Protein AF-A0A496U466-F1 (afdb_monomer)

Nearest PDB structures (foldseek):
  6ene-assembly1_C  TM=3.177E-01  e=2.507E-03  Enterobacter cloacae
  5oyk-assembly1_A  TM=4.541E-01  e=5.145E-02  Vibrio cholerae
  1pho-assembly1_A  TM=3.057E-01  e=5.145E-02  Escherichia coli
  3fid-assembly2_B  TM=3.898E-01  e=1.279E+00  Salmonella enterica subsp. enterica serovar Typhimurium
  5fp2-assembly2_B  TM=3.212E-01  e=2.168E+00  Pseudomonas aeruginosa PAO1

Radius of gyration: 22.08 Å; Cα contacts (8 Å, |Δi|>4): 614; chains: 1; bounding box: 52×44×67 Å

Solvent-accessible surface area (backbone atoms only — not comparable to full-atom values): 14926 Å² total; per-residue (Å²): 132,90,81,89,84,83,80,89,82,92,60,104,58,70,65,67,79,91,72,95,51,76,65,64,54,60,72,69,71,39,70,83,69,46,50,74,78,40,56,68,33,82,45,77,48,74,54,78,45,76,50,70,56,75,43,68,45,80,42,77,39,85,85,79,77,41,80,44,76,45,77,76,42,76,50,76,50,77,49,74,56,81,62,28,36,42,37,27,41,43,56,80,93,37,37,33,37,38,40,34,37,38,75,73,45,78,51,64,44,76,47,73,51,74,43,59,47,100,83,70,47,79,74,42,81,47,77,48,76,44,49,28,39,31,34,35,39,38,41,36,38,32,42,45,58,92,48,38,34,42,36,44,31,42,30,42,38,43,30,40,44,77,90,48,55,32,35,31,65,29,58,35,42,34,41,34,42,53,56,94,48,42,37,39,38,42,39,41,33,77,32,33,66,29,47,77,40,92,75,44,46,47,40,32,34,42,38,36,38,44,33,38,43,52,80,44,101,80,31,48,32,38,37,42,36,41,36,40,35,43,26,53,91,39,37,94,61,36,48,56,31,48,33,42,34,44,36,42,30,31,65,47,95,88,52,50,34,52,68,53,68,56,72,52,68,51,76,54,72,122

Mean predicted aligned error: 11.14 Å

Secondary structure (DSSP, 8-state):
-----------SSSB-----SHHHHHHH--HHHHTTS-SEEEEEE--EEEEEEEEEEEEEETTTTEEEEEEEEEEEEEEEPPPEEEEEEEETTTEEEEEEEEEEEE--EEEEEEEE-TT--EEEEEEEEE-EEEEEEEEEEEEEETTEEEEEEEEEEEEEETTEEEEEEEEEEEEEEE-SSEEEEEEEE--EEPBT-TT-EEPEEEEEEEEEEEEETTEEEEEEEEEEEE-TTT-TTB--EEEEEEEEEEE-TTSPEEEEEEEEEE--B-

Foldseek 3Di:
DDDDDDDDDDDPAFEDDDDLDPVVVVVVPDLVVQQVPDQKGKDKFWDKHKDKDWDWDFDQDPVVRDTDTDTPDIDIDIDIDDMKIKMKHDDPDWKIKMWIKDWPDWPWDKDWDFDADPVRHTPDTDIDTKGKTKMWTKIWMWTDDPQKIKIKIKIWIWMDIDPFIKIDIWIKIKMWGHDPFKIKIKIWTCKDQIPRDRLAIFWIKIKMKIKGACPDPFWGIKIKMWMWTCCCVRHVFWHIKIKIKIKTWGADPVRNIDIDMDMDMDTDGD

Sequence (270 aa):
MINSLIFLIVGYTSMFAFSGSGDIRRSLFNPLQLERQGKLTLYFSGGFTRASENRYQYVYDSYDNTVGKITVYSHTKFYTDLPDFLTTYRTGKRVFGYLGSIKFADLNYIFRRKSRDPNYVVREDSVLEQTGTIRFYKVGAGSQINLFTLLLGIVYAHGSQDSLTFNGFMPEVGAGFFTPNIDIILHIYPGANLQGDVDKKLPLVVHGDLTLKAPSKQLDRVTISLTYENWEKSYSYYHNTIGGMISLYHTFQDVTTLGVGGSITTSYVD

Structure (mmCIF, N/CA/C/O backbone):
data_AF-A0A496U466-F1
#
_entry.id   AF-A0A496U466-F1
#
loop_
_atom_site.group_PDB
_atom_site.id
_atom_site.type_symbol
_atom_site.label_atom_id
_atom_site.label_alt_id
_atom_site.label_comp_id
_atom_site.label_asym_id
_atom_site.label_entity_id
_atom_site.label_seq_id
_atom_site.pdbx_PDB_ins_code
_atom_site.Cartn_x
_atom_site.Cartn_y
_atom_site.Cartn_z
_atom_site.occupancy
_atom_site.B_iso_or_equiv
_atom_site.auth_seq_id
_atom_site.auth_comp_id
_atom_site.auth_asym_id
_atom_site.auth_atom_id
_atom_site.pdbx_PDB_model_num
ATOM 1 N N . MET A 1 1 ? -15.644 7.582 -29.059 1.00 21.08 1 MET A N 1
ATOM 2 C CA . MET A 1 1 ? -17.034 7.718 -28.585 1.00 21.08 1 MET A CA 1
ATOM 3 C C . MET A 1 1 ? -17.491 6.324 -28.166 1.00 21.08 1 MET A C 1
ATOM 5 O O . MET A 1 1 ? -17.517 5.488 -29.054 1.00 21.08 1 MET A O 1
ATOM 9 N N . ILE A 1 2 ? -17.755 6.118 -26.855 1.00 25.86 2 ILE A N 1
ATOM 10 C CA . ILE A 1 2 ? -18.469 4.980 -26.202 1.00 25.86 2 ILE A CA 1
ATOM 11 C C . ILE A 1 2 ? -17.784 3.592 -26.380 1.00 25.86 2 ILE A C 1
ATOM 13 O O . ILE A 1 2 ? -17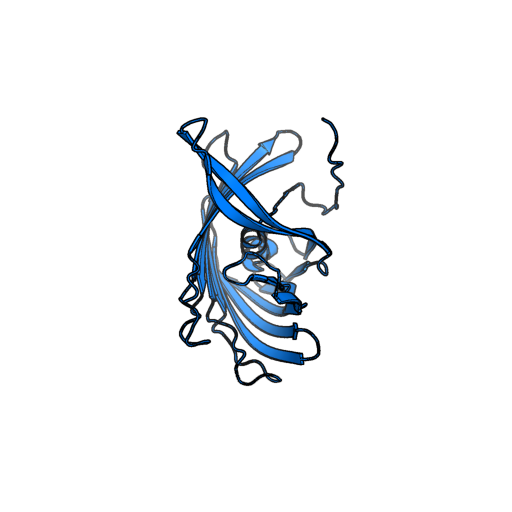.499 3.192 -27.494 1.00 25.86 2 ILE A O 1
ATOM 17 N N . ASN A 1 3 ? -17.437 2.760 -25.388 1.00 21.80 3 ASN A N 1
ATOM 18 C CA . ASN A 1 3 ? -17.802 2.587 -23.978 1.00 21.80 3 ASN A CA 1
ATOM 19 C C . ASN A 1 3 ? -16.658 1.845 -23.259 1.00 21.80 3 ASN A C 1
ATOM 21 O O . ASN A 1 3 ? -16.294 0.753 -23.693 1.00 21.80 3 ASN A O 1
ATOM 25 N N . SER A 1 4 ? -16.151 2.355 -22.135 1.00 22.41 4 SER A N 1
ATOM 26 C CA . SER A 1 4 ? -15.369 1.515 -21.218 1.00 22.41 4 SER A CA 1
ATOM 27 C C . SER A 1 4 ? -16.315 0.943 -20.173 1.00 22.41 4 SER A C 1
ATOM 29 O O . SER A 1 4 ? -16.793 1.646 -19.286 1.00 22.41 4 SER A O 1
ATOM 31 N N . LEU A 1 5 ? -16.620 -0.336 -20.366 1.00 21.19 5 LEU A N 1
ATOM 32 C CA . LEU A 1 5 ? -17.457 -1.191 -19.539 1.00 21.19 5 LEU A CA 1
ATOM 33 C C . LEU A 1 5 ? -16.780 -1.396 -18.172 1.00 21.19 5 LEU A C 1
ATOM 35 O O . LEU A 1 5 ? -15.641 -1.853 -18.092 1.00 21.19 5 LEU A O 1
ATOM 39 N N . ILE A 1 6 ? -17.483 -1.021 -17.109 1.00 25.95 6 ILE A N 1
ATOM 40 C CA . ILE A 1 6 ? -17.081 -1.166 -15.709 1.00 25.95 6 ILE A CA 1
ATOM 41 C C . ILE A 1 6 ? -17.654 -2.487 -15.189 1.00 25.95 6 ILE A C 1
ATOM 43 O O . ILE A 1 6 ? -18.861 -2.690 -15.291 1.00 25.95 6 ILE A O 1
ATOM 47 N N . PHE A 1 7 ? -16.829 -3.345 -14.578 1.00 23.67 7 PHE A N 1
ATOM 48 C CA . PHE A 1 7 ? -17.325 -4.499 -13.821 1.00 23.67 7 PHE A CA 1
ATOM 49 C C . PHE A 1 7 ? -16.694 -4.635 -12.427 1.00 23.67 7 PHE A C 1
ATOM 51 O O . PHE A 1 7 ? -15.516 -4.935 -12.260 1.00 23.67 7 PHE A O 1
ATOM 58 N N . LEU A 1 8 ? -17.573 -4.347 -11.463 1.00 25.16 8 LEU A N 1
ATOM 59 C CA . LEU A 1 8 ? -17.846 -4.930 -10.144 1.00 25.16 8 LEU A CA 1
ATOM 60 C C . LEU A 1 8 ? -16.932 -6.061 -9.621 1.00 25.16 8 LEU A C 1
ATOM 62 O O . LEU A 1 8 ? -16.877 -7.134 -10.218 1.00 25.16 8 LEU A O 1
ATOM 66 N N . ILE A 1 9 ? -16.400 -5.895 -8.401 1.00 26.42 9 ILE A N 1
ATOM 67 C CA . ILE A 1 9 ? -16.153 -7.012 -7.472 1.00 26.42 9 ILE A CA 1
ATOM 68 C C . ILE A 1 9 ? -16.704 -6.641 -6.091 1.00 26.42 9 ILE A C 1
ATOM 70 O O . ILE A 1 9 ? -16.455 -5.561 -5.562 1.00 26.42 9 ILE A O 1
ATOM 74 N N . VAL A 1 10 ? -17.510 -7.566 -5.572 1.00 23.70 10 VAL A N 1
ATOM 75 C CA . VAL A 1 10 ? -18.327 -7.496 -4.362 1.00 23.70 10 VAL A CA 1
ATOM 76 C C . VAL A 1 10 ? -17.465 -7.743 -3.126 1.00 23.70 10 VAL A C 1
ATOM 78 O O . VAL A 1 10 ? -16.927 -8.832 -2.946 1.00 23.70 10 VAL A O 1
ATOM 81 N N . GLY A 1 11 ? -17.399 -6.751 -2.243 1.00 22.53 11 GLY A N 1
ATOM 82 C CA . GLY A 1 11 ? -17.129 -6.939 -0.822 1.00 22.53 11 GLY A CA 1
ATOM 83 C C . GLY A 1 11 ? -18.359 -6.468 -0.056 1.00 22.53 11 GLY A C 1
ATOM 84 O O . GLY A 1 11 ? -18.909 -5.418 -0.376 1.00 22.53 11 GLY A O 1
ATOM 85 N N . TYR A 1 12 ? -18.835 -7.245 0.918 1.00 23.78 12 TYR A N 1
ATOM 86 C CA . TYR A 1 12 ? -19.978 -6.885 1.767 1.00 23.78 12 TYR A CA 1
ATOM 87 C C . TYR A 1 12 ? -19.567 -5.818 2.799 1.00 23.78 12 TYR A C 1
ATOM 89 O O . TYR A 1 12 ? -19.625 -6.036 4.000 1.00 23.78 12 TYR A O 1
ATOM 97 N N . THR A 1 13 ? -19.103 -4.674 2.304 1.00 25.11 13 THR A N 1
ATOM 98 C CA . THR A 1 13 ? -19.127 -3.345 2.912 1.00 25.11 13 THR A CA 1
ATOM 99 C C . THR A 1 13 ? -19.202 -2.373 1.730 1.00 25.11 13 THR A C 1
ATOM 101 O O . THR A 1 13 ? -18.474 -2.495 0.751 1.00 25.11 13 THR A O 1
ATOM 104 N N . SER A 1 14 ? -20.174 -1.473 1.759 1.00 22.39 14 SER A N 1
ATOM 105 C CA . SER A 1 14 ? -20.666 -0.634 0.660 1.00 22.39 14 SER A CA 1
ATOM 106 C C . SER A 1 14 ? -19.665 0.419 0.142 1.00 22.39 14 SER A C 1
ATOM 108 O O . SER A 1 14 ? -19.899 1.619 0.246 1.00 22.39 14 SER A O 1
ATOM 110 N N . MET A 1 15 ? -18.539 -0.003 -0.437 1.00 26.88 15 MET A N 1
ATOM 111 C CA . MET A 1 15 ? -17.559 0.893 -1.057 1.00 26.88 15 MET A CA 1
ATOM 112 C C . MET A 1 15 ? -17.143 0.404 -2.449 1.00 26.88 15 MET A C 1
ATOM 114 O O . MET A 1 15 ? -16.454 -0.602 -2.590 1.00 26.88 15 MET A O 1
ATOM 118 N N . PHE A 1 16 ? -17.503 1.178 -3.476 1.00 24.44 16 PHE A N 1
ATOM 119 C CA . PHE A 1 16 ? -16.904 1.100 -4.808 1.00 24.44 16 PHE A CA 1
ATOM 120 C C . PHE A 1 16 ? -15.779 2.132 -4.896 1.00 24.44 16 PHE A C 1
ATOM 122 O O . PHE A 1 16 ? -16.030 3.332 -4.832 1.00 24.44 16 PHE A O 1
ATOM 129 N N . ALA A 1 17 ? -14.534 1.681 -5.048 1.00 26.78 17 ALA A N 1
ATOM 130 C CA . ALA A 1 17 ? -13.394 2.562 -5.280 1.00 26.78 17 ALA A CA 1
ATOM 131 C C . ALA A 1 17 ? -12.673 2.149 -6.568 1.00 26.78 17 ALA A C 1
ATOM 133 O O . ALA A 1 17 ? -12.175 1.031 -6.681 1.00 26.78 17 ALA A O 1
ATOM 134 N N . PHE A 1 18 ? -12.600 3.064 -7.537 1.00 25.28 18 PHE A N 1
ATOM 135 C CA . PHE A 1 18 ? -11.701 2.950 -8.683 1.00 25.28 18 PHE A CA 1
ATOM 136 C C . PHE A 1 18 ? -10.374 3.601 -8.300 1.00 25.28 18 PHE A C 1
ATOM 138 O O . PHE A 1 18 ? -10.339 4.807 -8.066 1.00 25.28 18 PHE A O 1
ATOM 145 N N . SER A 1 19 ? -9.277 2.844 -8.240 1.00 29.44 19 SER A N 1
ATOM 146 C CA . SER A 1 19 ? -7.951 3.441 -8.043 1.00 29.44 19 SER A CA 1
ATOM 147 C C . SER A 1 19 ? -6.950 2.947 -9.083 1.00 29.44 19 SER A C 1
ATOM 149 O O . SER A 1 19 ? -6.506 1.798 -9.051 1.00 29.44 19 SER A O 1
ATOM 151 N N . GLY A 1 20 ? -6.584 3.844 -10.001 1.00 23.17 20 GLY A N 1
ATOM 152 C CA . GLY A 1 20 ? -5.549 3.630 -11.015 1.00 23.17 20 GLY A CA 1
ATOM 153 C C . GLY A 1 20 ? -4.114 3.875 -10.528 1.00 23.17 20 GLY A C 1
ATOM 154 O O . GLY A 1 20 ? -3.186 3.628 -11.289 1.00 23.17 20 GLY A O 1
ATOM 155 N N . SER 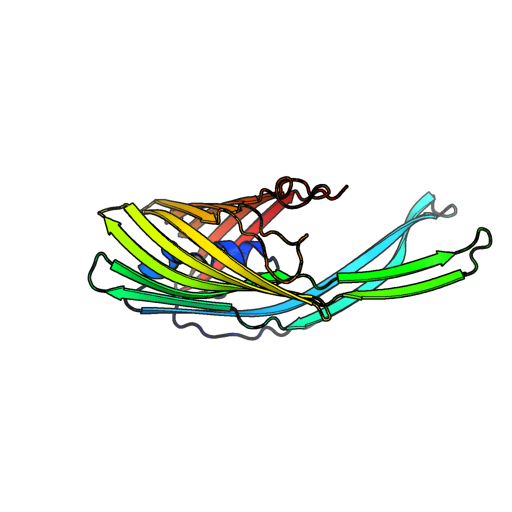A 1 21 ? -3.907 4.340 -9.290 1.00 27.77 21 SER A N 1
ATOM 156 C CA . SER A 1 21 ? -2.579 4.596 -8.716 1.00 27.77 21 SER A CA 1
ATOM 157 C C . SER A 1 21 ? -2.255 3.624 -7.575 1.00 27.77 21 SER A C 1
ATOM 159 O O . SER A 1 21 ? -3.107 3.294 -6.748 1.00 27.77 21 SER A O 1
ATOM 161 N N . GLY A 1 22 ? -1.006 3.149 -7.532 1.00 33.72 22 GLY A N 1
ATOM 162 C CA . GLY A 1 22 ? -0.502 2.239 -6.495 1.00 33.72 22 GLY A CA 1
ATOM 163 C C . GLY A 1 22 ? -0.518 2.820 -5.072 1.00 33.72 22 GLY A C 1
ATOM 164 O O . GLY A 1 22 ? -0.501 2.049 -4.114 1.00 33.72 22 GLY A O 1
ATOM 165 N N . ASP A 1 23 ? -0.630 4.144 -4.918 1.00 36.91 23 ASP A N 1
ATOM 166 C CA . ASP A 1 23 ? -0.644 4.828 -3.615 1.00 36.91 23 ASP A CA 1
ATOM 167 C C . ASP A 1 23 ? -1.939 4.606 -2.821 1.00 36.91 23 ASP A C 1
ATOM 169 O O . ASP A 1 23 ? -1.881 4.373 -1.614 1.00 36.91 23 ASP A O 1
ATOM 173 N N . ILE A 1 24 ? -3.102 4.563 -3.487 1.00 37.75 24 ILE A N 1
ATOM 174 C CA . ILE A 1 24 ? -4.390 4.282 -2.821 1.00 37.75 24 ILE A CA 1
ATOM 175 C C . ILE A 1 24 ? -4.410 2.848 -2.264 1.00 37.75 24 ILE A C 1
ATOM 177 O O . ILE A 1 24 ? -5.019 2.583 -1.227 1.00 37.75 24 ILE A O 1
ATOM 181 N N . ARG A 1 25 ? -3.693 1.908 -2.900 1.00 47.03 25 ARG A N 1
ATOM 182 C CA . ARG A 1 25 ? -3.595 0.526 -2.402 1.00 47.03 25 ARG A CA 1
ATOM 183 C C . ARG A 1 25 ? -2.826 0.473 -1.078 1.00 47.03 25 ARG A C 1
ATOM 185 O O . ARG A 1 25 ? -3.242 -0.227 -0.163 1.00 47.03 25 ARG A O 1
ATOM 192 N N . ARG A 1 26 ? -1.757 1.258 -0.921 1.00 46.59 26 ARG A N 1
ATOM 193 C CA . ARG A 1 26 ? -0.920 1.248 0.293 1.00 46.59 26 ARG A CA 1
ATOM 194 C C . ARG A 1 26 ? -1.657 1.770 1.529 1.00 46.59 26 ARG A C 1
ATOM 196 O O . ARG A 1 26 ? -1.535 1.151 2.584 1.00 46.59 26 ARG A O 1
ATOM 203 N N . SER A 1 27 ? -2.486 2.808 1.384 1.00 43.84 27 SER A N 1
ATOM 204 C CA . SER A 1 27 ? -3.335 3.311 2.477 1.00 43.84 27 SER A CA 1
ATOM 205 C C . SER A 1 27 ? -4.488 2.364 2.830 1.00 43.84 27 SER A C 1
ATOM 207 O O . SER A 1 27 ? -4.942 2.362 3.967 1.00 43.84 27 SER A O 1
ATOM 209 N N . LEU A 1 28 ? -4.971 1.550 1.880 1.00 45.06 28 LE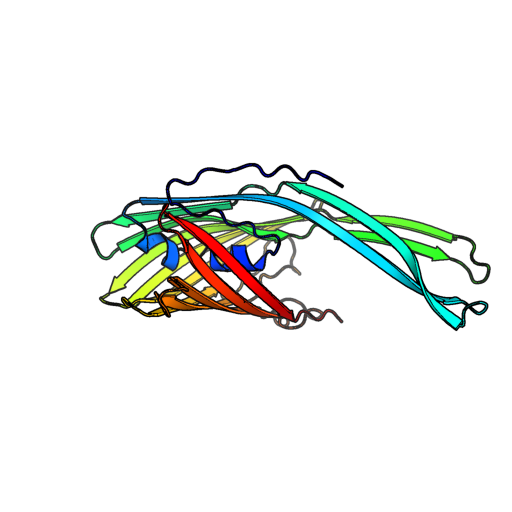U A N 1
ATOM 210 C CA . LEU A 1 28 ? -6.073 0.599 2.105 1.00 45.06 28 LEU A CA 1
ATOM 211 C C . LEU A 1 28 ? -5.616 -0.733 2.729 1.00 45.06 28 LEU A C 1
ATOM 213 O O . LEU A 1 28 ? -6.427 -1.448 3.314 1.00 45.06 28 LEU A O 1
ATOM 217 N N . PHE A 1 29 ? -4.323 -1.064 2.658 1.00 59.72 29 PHE A N 1
ATOM 218 C CA . PHE A 1 29 ? -3.755 -2.314 3.179 1.00 59.72 29 PHE A CA 1
ATOM 219 C C . PHE A 1 29 ? -3.057 -2.155 4.537 1.00 59.72 29 PHE A C 1
ATOM 221 O O . PHE A 1 29 ? -1.983 -2.715 4.783 1.00 59.72 29 PHE A O 1
ATOM 228 N N . ASN A 1 30 ? -3.697 -1.411 5.441 1.00 74.06 30 ASN A N 1
ATOM 229 C CA . ASN A 1 30 ? -3.254 -1.248 6.820 1.00 74.06 30 ASN A CA 1
ATOM 230 C C . ASN A 1 30 ? -4.163 -2.045 7.780 1.00 74.06 30 ASN A C 1
ATOM 232 O O . ASN A 1 30 ? -5.347 -1.712 7.913 1.00 74.06 30 ASN A O 1
ATOM 236 N N . PRO A 1 31 ? -3.646 -3.069 8.490 1.00 78.25 31 PRO A N 1
ATOM 237 C CA . PRO A 1 31 ? -4.450 -3.865 9.420 1.00 78.25 31 PRO A CA 1
ATOM 238 C C . PRO A 1 31 ? -5.155 -3.026 10.498 1.00 78.25 31 PRO A C 1
ATOM 240 O O . PRO A 1 31 ? -6.266 -3.366 10.904 1.00 78.25 31 PRO A O 1
ATOM 243 N N . LEU A 1 32 ? -4.554 -1.900 10.909 1.00 83.19 32 LEU A N 1
ATOM 244 C CA . LEU A 1 32 ? -5.114 -0.983 11.909 1.00 83.19 32 LEU A CA 1
ATOM 245 C C . LEU A 1 32 ? -6.406 -0.292 11.446 1.00 83.19 32 LEU A C 1
ATOM 247 O O . LEU A 1 32 ? -7.231 0.079 12.278 1.00 83.19 32 LEU A O 1
ATOM 251 N N . GLN A 1 33 ? -6.609 -0.125 10.137 1.00 77.81 33 GLN A N 1
ATOM 252 C CA . GLN A 1 33 ? -7.859 0.421 9.602 1.00 77.81 33 GLN A CA 1
ATOM 253 C C . GLN A 1 33 ? -8.963 -0.647 9.537 1.00 77.81 33 GLN A C 1
ATOM 255 O O . GLN A 1 33 ? -10.126 -0.364 9.833 1.00 77.81 33 GLN A O 1
ATOM 260 N N . LEU A 1 34 ? -8.610 -1.883 9.166 1.00 73.50 34 LEU A N 1
ATOM 261 C CA . LEU A 1 34 ? -9.574 -2.966 8.932 1.00 73.50 34 LEU A CA 1
ATOM 262 C C . LEU A 1 34 ? -10.093 -3.620 10.214 1.00 73.50 34 LEU A C 1
ATOM 264 O O . LEU A 1 34 ? -11.246 -4.053 10.263 1.00 73.50 34 LEU A O 1
ATOM 268 N N . GLU A 1 35 ? -9.268 -3.706 11.258 1.00 74.50 35 GLU A N 1
ATOM 269 C CA . GLU A 1 35 ? -9.639 -4.357 12.524 1.00 74.50 35 GLU A CA 1
ATOM 270 C C . GLU A 1 35 ? -10.835 -3.680 13.221 1.00 74.50 35 GLU A C 1
ATOM 272 O O . GLU A 1 35 ? -11.564 -4.303 13.989 1.00 74.50 35 GLU A O 1
ATOM 277 N N . ARG A 1 36 ? -11.114 -2.417 12.878 1.00 73.62 36 ARG A N 1
ATOM 278 C CA . ARG A 1 36 ? -12.228 -1.640 13.434 1.00 73.62 36 ARG A CA 1
ATOM 279 C C . ARG A 1 36 ? -13.570 -1.863 12.743 1.00 73.62 36 ARG A C 1
ATOM 281 O O . ARG A 1 36 ? -14.583 -1.439 13.294 1.00 73.62 36 ARG A O 1
ATOM 288 N N . GLN A 1 37 ? -13.595 -2.512 11.580 1.00 72.94 37 GLN A N 1
ATOM 289 C CA . GLN A 1 37 ? -14.820 -2.684 10.788 1.00 72.94 37 GLN A CA 1
ATOM 290 C C . GLN A 1 37 ? -15.727 -3.804 11.311 1.00 72.94 37 GLN A C 1
ATOM 292 O O . GLN A 1 37 ? -16.925 -3.804 11.039 1.00 72.94 37 GLN A O 1
ATOM 297 N N . GLY A 1 38 ? -15.190 -4.745 12.089 1.00 73.12 38 GLY A N 1
ATOM 298 C CA . GLY A 1 38 ? -15.966 -5.868 12.595 1.00 73.12 38 GLY A CA 1
ATOM 299 C C . GLY A 1 38 ? -15.143 -6.849 13.420 1.00 73.12 38 GLY A C 1
ATOM 300 O O . GLY A 1 38 ? -13.987 -6.606 13.753 1.00 73.12 38 GLY A O 1
ATOM 301 N N . LYS A 1 39 ? -15.768 -7.975 13.783 1.00 84.06 39 LYS A N 1
ATOM 302 C CA . LYS A 1 39 ? -15.084 -9.086 14.466 1.00 84.06 39 LYS A CA 1
ATOM 303 C C . LYS A 1 39 ? -14.193 -9.876 13.504 1.00 84.06 39 LYS A C 1
ATOM 305 O O . LYS A 1 39 ? -13.113 -10.305 13.885 1.00 84.06 39 LYS A O 1
ATOM 310 N N . LEU A 1 40 ? -14.668 -10.086 12.285 1.00 84.75 40 LEU A N 1
ATOM 311 C CA . LEU A 1 40 ? -13.919 -10.673 11.184 1.00 84.75 40 LEU A CA 1
ATOM 312 C C . LEU A 1 40 ? -14.087 -9.727 10.004 1.00 84.75 40 LEU A C 1
ATOM 314 O O . LEU A 1 40 ? -15.219 -9.479 9.589 1.00 84.75 40 LEU A O 1
ATOM 318 N N . THR A 1 41 ? -12.979 -9.217 9.487 1.00 80.62 41 THR A N 1
ATOM 319 C CA . THR A 1 41 ? -12.970 -8.368 8.298 1.00 80.62 41 THR A CA 1
ATOM 320 C C . THR A 1 41 ? -12.160 -9.077 7.233 1.00 80.62 41 THR A C 1
ATOM 322 O O . THR A 1 41 ? -10.993 -9.393 7.455 1.00 80.62 41 THR A O 1
ATOM 325 N N . LEU A 1 42 ? -12.778 -9.323 6.081 1.00 77.44 42 LEU A N 1
ATOM 326 C CA . LEU A 1 42 ? -12.123 -9.886 4.908 1.00 77.44 42 LEU A CA 1
ATOM 327 C C . LEU A 1 42 ? -12.051 -8.802 3.840 1.00 77.44 42 LEU A C 1
ATOM 329 O O . LEU A 1 42 ? -13.080 -8.256 3.447 1.00 77.44 42 LEU A O 1
ATOM 333 N N . TYR A 1 43 ? -10.848 -8.506 3.370 1.00 74.62 43 TYR A N 1
ATOM 334 C CA . TYR A 1 43 ? -10.616 -7.561 2.292 1.00 74.62 43 TYR A CA 1
ATOM 335 C C . TYR A 1 43 ? -9.911 -8.262 1.137 1.00 74.62 43 TYR A C 1
ATOM 337 O O . TYR A 1 43 ? -8.898 -8.933 1.337 1.00 74.62 43 TYR A O 1
ATOM 345 N N . PHE A 1 44 ? -10.443 -8.078 -0.066 1.00 76.12 44 PHE A N 1
ATOM 346 C CA . PHE A 1 44 ? -9.882 -8.580 -1.313 1.00 76.12 44 PHE A CA 1
ATOM 347 C C . PHE A 1 44 ? -9.856 -7.437 -2.318 1.00 76.12 44 PHE A C 1
ATOM 349 O O . PHE A 1 44 ? -10.832 -6.699 -2.449 1.00 76.12 44 PHE A O 1
ATOM 356 N N . SER A 1 45 ? -8.749 -7.295 -3.034 1.00 71.62 45 SER A N 1
ATOM 357 C CA . SER A 1 45 ? -8.597 -6.311 -4.096 1.00 71.62 45 SER A CA 1
ATOM 358 C C . SER A 1 45 ? -7.893 -6.947 -5.280 1.00 71.62 45 SER A C 1
ATOM 360 O O . SER A 1 45 ? -6.943 -7.706 -5.129 1.00 71.62 45 SER A O 1
ATOM 362 N N . GLY A 1 46 ? -8.368 -6.651 -6.478 1.00 68.06 46 GLY A N 1
ATOM 363 C CA . GLY A 1 46 ? -7.765 -7.092 -7.724 1.00 68.06 46 GLY A CA 1
ATOM 364 C C . GLY A 1 46 ? -7.824 -5.950 -8.720 1.00 68.06 46 GLY A C 1
ATOM 365 O O . GLY A 1 46 ? -8.698 -5.087 -8.640 1.00 68.06 46 GLY A O 1
ATOM 366 N N . GLY A 1 47 ? -6.881 -5.924 -9.652 1.00 66.69 47 GLY A N 1
ATOM 367 C CA . GLY A 1 47 ? -6.823 -4.863 -10.642 1.00 66.69 47 GLY A CA 1
ATOM 368 C C . GLY A 1 47 ? -6.218 -5.329 -11.952 1.00 66.69 47 GLY A C 1
ATOM 369 O O . GLY A 1 47 ? -5.329 -6.181 -11.986 1.00 66.69 47 GLY A O 1
ATOM 370 N N . PHE A 1 48 ? -6.700 -4.715 -13.026 1.00 64.25 48 PHE A N 1
ATOM 371 C CA . PHE A 1 48 ? -6.058 -4.742 -14.329 1.00 64.25 48 PHE A CA 1
ATOM 372 C C . PHE A 1 48 ? -5.174 -3.509 -14.428 1.00 64.25 48 PHE A C 1
ATOM 374 O O . PHE A 1 48 ? -5.650 -2.381 -14.280 1.00 64.25 48 PHE A O 1
ATOM 381 N N . THR A 1 49 ? -3.890 -3.723 -14.666 1.00 67.25 49 THR A N 1
ATOM 382 C CA . THR A 1 49 ? -2.923 -2.644 -14.802 1.00 67.25 49 THR A CA 1
ATOM 383 C C . THR A 1 49 ? -2.640 -2.422 -16.280 1.00 67.25 49 THR A C 1
ATOM 385 O O . THR A 1 49 ? -2.330 -3.353 -17.027 1.00 67.25 49 THR A O 1
ATOM 388 N N . ARG A 1 50 ? -2.768 -1.163 -16.707 1.00 69.62 50 ARG A N 1
ATOM 389 C CA . ARG A 1 50 ? -2.303 -0.685 -18.007 1.00 69.62 50 ARG A CA 1
ATOM 390 C C . ARG A 1 50 ? -1.063 0.164 -17.769 1.00 69.62 50 ARG A C 1
ATOM 392 O O . ARG A 1 50 ? -1.181 1.305 -17.334 1.00 69.62 50 ARG A O 1
ATOM 399 N N . ALA A 1 51 ? 0.105 -0.379 -18.078 1.00 64.38 51 ALA A N 1
ATOM 400 C CA . ALA A 1 51 ? 1.341 0.388 -18.094 1.00 64.38 51 ALA A CA 1
ATOM 401 C C . ALA A 1 51 ? 1.557 0.933 -19.507 1.00 64.38 51 ALA A C 1
ATOM 403 O O . ALA A 1 51 ? 1.465 0.186 -20.483 1.00 64.38 51 ALA A O 1
ATOM 404 N N . SER A 1 52 ? 1.822 2.230 -19.635 1.00 62.19 52 SER A N 1
ATOM 405 C CA . SER A 1 52 ? 2.170 2.832 -20.921 1.00 62.19 52 SER A CA 1
ATOM 406 C C . SER A 1 52 ? 3.393 3.714 -20.786 1.00 62.19 52 SER A C 1
ATOM 408 O O . SER A 1 52 ? 3.416 4.593 -19.926 1.00 62.19 52 SER A O 1
ATOM 410 N N . GLU A 1 53 ? 4.353 3.531 -21.683 1.00 59.41 53 GLU A N 1
ATOM 411 C CA . GLU A 1 53 ? 5.477 4.441 -21.844 1.00 59.41 53 GLU A CA 1
ATOM 412 C C . GLU A 1 53 ? 5.347 5.133 -23.199 1.00 59.41 53 GLU A C 1
ATOM 414 O O . GLU A 1 53 ? 5.228 4.483 -24.241 1.00 59.41 53 GLU A O 1
ATOM 419 N N . ASN A 1 54 ? 5.363 6.465 -23.173 1.00 65.44 54 ASN A N 1
ATOM 420 C CA . ASN A 1 54 ? 5.370 7.288 -24.371 1.00 65.44 54 ASN A CA 1
ATOM 421 C C . ASN A 1 54 ? 6.586 8.207 -24.331 1.00 65.44 54 ASN A C 1
ATOM 423 O O . ASN A 1 54 ? 6.767 8.958 -23.373 1.00 65.44 54 ASN A O 1
ATOM 427 N N . ARG A 1 55 ? 7.389 8.182 -25.393 1.00 64.12 55 ARG A N 1
ATOM 428 C CA . ARG A 1 55 ? 8.502 9.112 -25.590 1.00 64.12 55 ARG A CA 1
ATOM 429 C C . ARG A 1 55 ? 8.226 9.970 -26.805 1.00 64.12 55 ARG A C 1
ATOM 431 O O . ARG A 1 55 ? 7.872 9.467 -27.875 1.00 64.12 55 ARG A O 1
ATOM 438 N N . TYR A 1 56 ? 8.434 11.264 -26.631 1.00 70.19 56 TYR A N 1
ATOM 439 C CA . TYR A 1 56 ? 8.191 12.263 -27.656 1.00 70.19 56 TYR A CA 1
ATOM 440 C C . TYR A 1 56 ? 9.486 12.997 -27.970 1.00 70.19 56 TYR A C 1
ATOM 442 O O . TYR A 1 56 ? 10.264 13.304 -27.069 1.00 70.19 56 TYR A O 1
ATOM 450 N N . GLN A 1 57 ? 9.681 13.310 -29.243 1.00 69.69 57 GLN A N 1
ATOM 451 C CA . GLN A 1 57 ? 10.644 14.306 -29.680 1.00 69.69 57 GLN A CA 1
ATOM 452 C C . GLN A 1 57 ? 9.869 15.570 -30.038 1.00 69.69 57 GLN A C 1
ATOM 454 O O . GLN A 1 57 ? 8.878 15.514 -30.768 1.00 69.69 57 GLN A O 1
ATOM 459 N N . TYR A 1 58 ? 10.309 16.701 -29.500 1.00 74.00 58 TYR A N 1
ATOM 460 C CA . TYR A 1 58 ? 9.782 18.004 -29.881 1.00 74.00 58 TYR A CA 1
ATOM 461 C C . TYR A 1 58 ? 10.448 18.418 -31.190 1.00 74.00 58 TYR A C 1
ATOM 463 O O . TYR A 1 58 ? 11.675 18.411 -31.284 1.00 74.00 58 TYR A O 1
ATOM 471 N N . VAL A 1 59 ? 9.645 18.726 -32.203 1.00 73.38 59 VAL A N 1
ATOM 472 C CA . VAL A 1 59 ? 10.125 19.138 -33.523 1.00 73.38 59 VAL A CA 1
ATOM 473 C C . VAL A 1 59 ? 9.518 20.493 -33.841 1.00 73.38 59 VAL A C 1
ATOM 475 O O . VAL A 1 59 ? 8.324 20.708 -33.639 1.00 73.38 59 VAL A O 1
ATOM 478 N N . TYR A 1 60 ? 10.364 21.414 -34.292 1.00 72.00 60 TYR A N 1
ATOM 479 C CA . TYR A 1 60 ? 9.926 22.727 -34.736 1.00 72.00 60 TYR A CA 1
ATOM 480 C C . TYR A 1 60 ? 9.386 22.618 -36.160 1.00 72.00 60 TYR A C 1
ATOM 482 O O . TYR A 1 60 ? 10.108 22.189 -37.061 1.00 72.00 60 TYR A O 1
ATOM 490 N N . ASP A 1 61 ? 8.127 22.993 -36.345 1.00 62.97 61 ASP A N 1
ATOM 491 C CA . ASP A 1 61 ? 7.536 23.162 -37.661 1.00 62.97 61 ASP A CA 1
ATOM 492 C C . ASP A 1 61 ? 7.881 24.563 -38.173 1.00 62.97 61 ASP A C 1
ATOM 494 O O . ASP A 1 61 ? 7.393 25.574 -37.660 1.00 62.97 61 ASP A O 1
ATOM 498 N N . SER A 1 62 ? 8.762 24.625 -39.171 1.00 60.28 62 SER A N 1
ATOM 499 C CA . SER A 1 62 ? 9.190 25.886 -39.776 1.00 60.28 62 SER A CA 1
ATOM 500 C C . SER A 1 62 ? 8.137 26.518 -40.687 1.00 60.28 62 SER A C 1
ATOM 502 O O . SER A 1 62 ? 8.331 27.656 -41.103 1.00 60.28 62 SER A O 1
ATOM 504 N N . TYR A 1 63 ? 7.057 25.806 -41.021 1.00 65.62 63 TYR A N 1
ATOM 505 C CA . TYR A 1 63 ? 5.972 26.322 -41.854 1.00 65.62 63 TYR A CA 1
ATOM 506 C C . TYR A 1 63 ? 4.948 27.095 -41.015 1.00 65.62 63 TYR A C 1
ATOM 508 O O . TYR A 1 63 ? 4.600 28.224 -41.354 1.00 65.62 63 TYR A O 1
ATOM 516 N N . ASP A 1 64 ? 4.559 26.527 -39.871 1.00 63.31 64 ASP A N 1
ATOM 517 C CA . ASP A 1 64 ? 3.537 27.106 -38.988 1.00 63.31 64 ASP A CA 1
ATOM 518 C C . ASP A 1 64 ? 4.122 27.815 -37.750 1.00 63.31 64 ASP A C 1
ATOM 520 O O . ASP A 1 64 ? 3.376 28.351 -36.931 1.00 63.31 64 ASP A O 1
ATOM 524 N N . ASN A 1 65 ? 5.454 27.848 -37.594 1.00 70.12 65 ASN A N 1
ATOM 525 C CA . ASN A 1 65 ? 6.155 28.368 -36.408 1.00 70.12 65 ASN A CA 1
ATOM 526 C C . ASN A 1 65 ? 5.631 27.770 -35.089 1.00 70.12 65 ASN A C 1
ATOM 528 O O . ASN A 1 65 ? 5.498 28.460 -34.075 1.00 70.12 65 ASN A O 1
ATOM 532 N N . THR A 1 66 ? 5.321 26.472 -35.092 1.00 65.25 66 THR A N 1
ATOM 533 C CA . THR A 1 66 ? 4.820 25.762 -33.909 1.00 65.25 66 THR A CA 1
ATOM 534 C C . THR A 1 66 ? 5.764 24.645 -33.481 1.00 65.25 66 THR A C 1
ATOM 536 O O . THR A 1 66 ? 6.513 24.080 -34.275 1.00 65.25 66 THR A O 1
ATOM 539 N N . VAL A 1 67 ? 5.750 24.316 -32.187 1.00 72.62 67 VAL A N 1
ATOM 540 C CA . VAL A 1 67 ? 6.470 23.151 -31.659 1.00 72.62 67 VAL A CA 1
ATOM 541 C C . VAL A 1 67 ? 5.508 21.967 -31.622 1.00 72.62 67 VAL A C 1
ATOM 543 O O . VAL A 1 67 ? 4.630 21.893 -30.761 1.00 72.62 67 VAL A O 1
ATOM 546 N N . GLY A 1 68 ? 5.687 21.029 -32.549 1.00 65.75 68 GLY A N 1
ATOM 547 C CA . GLY A 1 68 ? 4.968 19.760 -32.583 1.00 65.75 68 GLY A CA 1
ATOM 548 C C . GLY A 1 68 ? 5.647 18.689 -31.725 1.00 65.75 68 GLY A C 1
ATOM 549 O O . GLY A 1 68 ? 6.853 18.735 -31.473 1.00 65.75 68 GLY A O 1
ATOM 550 N N . LYS A 1 69 ? 4.881 17.688 -31.277 1.00 69.12 69 LYS A N 1
ATOM 551 C CA . LYS A 1 69 ? 5.426 16.477 -30.640 1.00 69.12 69 LYS A CA 1
ATOM 552 C C . LYS A 1 69 ? 5.286 15.302 -31.597 1.00 69.12 69 LYS A C 1
ATOM 554 O O . LYS A 1 69 ? 4.170 14.948 -31.962 1.00 69.12 69 LYS A O 1
ATOM 559 N N . ILE A 1 70 ? 6.396 14.664 -31.956 1.00 66.12 70 ILE A N 1
ATOM 560 C CA . ILE A 1 70 ? 6.386 13.402 -32.700 1.00 66.12 70 ILE A CA 1
ATOM 561 C C . ILE A 1 70 ? 6.627 12.264 -31.713 1.00 66.12 70 ILE A C 1
ATOM 563 O O . ILE A 1 70 ? 7.619 12.256 -30.980 1.00 66.12 70 ILE A O 1
ATOM 567 N N . THR A 1 71 ? 5.717 11.294 -31.681 1.00 64.44 71 THR A N 1
ATOM 568 C CA . THR A 1 71 ? 5.866 10.078 -30.874 1.00 64.44 71 THR A CA 1
ATOM 569 C C . THR A 1 71 ? 6.998 9.226 -31.444 1.00 64.44 71 THR A C 1
ATOM 571 O O . THR A 1 71 ? 6.880 8.671 -32.533 1.00 64.44 71 THR A O 1
ATOM 574 N N . VAL A 1 72 ? 8.105 9.115 -30.710 1.00 66.44 72 VAL A N 1
ATOM 575 C CA . VAL A 1 72 ? 9.264 8.288 -31.095 1.00 66.44 72 VAL A CA 1
ATOM 576 C C . VAL A 1 72 ? 9.062 6.841 -30.657 1.00 66.44 72 VAL A C 1
ATOM 578 O O . VAL A 1 72 ? 9.528 5.910 -31.314 1.00 66.44 72 VAL A O 1
ATOM 581 N N . TYR A 1 73 ? 8.345 6.656 -29.552 1.00 62.91 73 TYR A N 1
ATOM 582 C CA . TYR A 1 73 ? 8.013 5.358 -28.996 1.00 62.91 73 TYR A CA 1
ATOM 583 C C . TYR A 1 73 ? 6.699 5.461 -28.226 1.00 62.91 73 TYR A C 1
ATOM 585 O O . TYR A 1 73 ? 6.507 6.387 -27.439 1.00 62.91 73 TYR A O 1
ATOM 593 N N . SER A 1 74 ? 5.804 4.510 -28.467 1.00 62.66 74 SER A N 1
ATOM 594 C CA . SER A 1 74 ? 4.606 4.302 -27.665 1.00 62.66 74 SER A CA 1
ATOM 595 C C . SER A 1 74 ? 4.420 2.809 -27.505 1.00 62.66 74 SER A C 1
ATOM 597 O O . SER A 1 74 ? 4.359 2.073 -28.493 1.00 62.66 74 SER A O 1
ATOM 599 N N . HIS A 1 75 ? 4.348 2.362 -26.262 1.00 63.41 75 HIS A N 1
ATOM 600 C CA . HIS A 1 75 ? 3.983 0.994 -25.960 1.00 63.41 75 HIS A CA 1
ATOM 601 C C . HIS A 1 75 ? 3.016 0.965 -24.787 1.00 63.41 75 HIS A C 1
ATOM 603 O O . HIS A 1 75 ? 3.058 1.805 -23.889 1.00 63.41 75 HIS A O 1
ATOM 609 N N . THR A 1 76 ? 2.102 0.003 -24.828 1.00 65.19 76 THR A N 1
ATOM 610 C CA . THR A 1 76 ? 1.106 -0.224 -23.789 1.00 65.19 76 THR A CA 1
ATOM 611 C C . THR A 1 76 ? 1.090 -1.709 -23.467 1.00 65.19 76 THR A C 1
ATOM 613 O O . THR A 1 76 ? 0.803 -2.518 -24.345 1.00 65.19 76 THR A O 1
ATOM 616 N N . LYS A 1 77 ? 1.325 -2.049 -22.201 1.00 64.31 77 LYS A N 1
ATOM 617 C CA . LYS A 1 77 ? 1.173 -3.400 -21.666 1.00 64.31 77 LYS A CA 1
ATOM 618 C C . LYS A 1 77 ? -0.065 -3.457 -20.783 1.00 64.31 77 LYS A C 1
ATOM 620 O O . LYS A 1 77 ? -0.248 -2.608 -19.910 1.00 64.31 77 LYS A O 1
ATOM 625 N N . PHE A 1 78 ? -0.887 -4.476 -20.995 1.00 69.62 78 PHE A N 1
ATOM 626 C CA . PHE A 1 78 ? -1.982 -4.831 -20.100 1.00 69.62 78 PHE A CA 1
ATOM 627 C C . PHE A 1 78 ? -1.605 -6.100 -19.356 1.00 69.62 78 PHE A C 1
ATOM 629 O O . PHE A 1 78 ? -1.163 -7.067 -19.974 1.00 69.62 78 PHE A O 1
ATOM 636 N N . TYR A 1 79 ? -1.776 -6.104 -18.043 1.00 66.06 79 TYR A N 1
ATOM 637 C CA . TYR A 1 79 ? -1.578 -7.303 -17.245 1.00 66.06 79 TYR A CA 1
ATOM 638 C C . TYR A 1 79 ? -2.460 -7.279 -16.005 1.00 66.06 79 TYR A C 1
ATOM 640 O O . TYR A 1 79 ? -2.878 -6.229 -15.513 1.00 66.06 79 TYR A O 1
ATOM 648 N N . THR A 1 80 ? -2.764 -8.474 -15.521 1.00 65.94 80 THR A N 1
ATOM 649 C CA . THR A 1 80 ? -3.449 -8.690 -14.253 1.00 65.94 80 THR A CA 1
ATOM 650 C C . THR A 1 80 ? -2.421 -8.907 -13.167 1.00 65.94 80 THR A C 1
ATOM 652 O O . THR A 1 80 ? -1.516 -9.728 -13.323 1.00 65.94 80 THR A O 1
ATOM 655 N N . ASP A 1 81 ? -2.599 -8.224 -12.047 1.00 66.12 81 ASP A N 1
ATOM 656 C CA . ASP A 1 81 ? -1.865 -8.557 -10.837 1.00 66.12 81 ASP A CA 1
ATOM 657 C C . ASP A 1 81 ? -2.537 -9.725 -10.116 1.00 66.12 81 ASP A C 1
ATOM 659 O O . ASP A 1 81 ? -3.763 -9.860 -10.144 1.00 66.12 81 ASP A O 1
ATOM 663 N N . LEU A 1 82 ? -1.745 -10.537 -9.410 1.00 69.50 82 LEU A N 1
ATOM 664 C CA . LEU A 1 82 ? -2.303 -11.420 -8.388 1.00 69.50 82 LEU A CA 1
ATOM 665 C C . LEU A 1 82 ? -3.106 -10.575 -7.383 1.00 69.50 82 LEU A C 1
ATOM 667 O O . LEU A 1 82 ? -2.599 -9.530 -6.949 1.00 69.50 82 LEU A O 1
ATOM 671 N N . PRO A 1 83 ? -4.324 -11.009 -7.010 1.00 76.00 83 PRO A N 1
ATOM 672 C CA . PRO A 1 83 ? -5.177 -10.243 -6.122 1.00 76.00 83 PRO A CA 1
ATOM 673 C C . PRO A 1 83 ? -4.527 -10.104 -4.750 1.00 76.00 83 PRO A C 1
ATOM 675 O O . PRO A 1 83 ? -3.904 -11.024 -4.216 1.00 76.00 83 PRO A O 1
ATOM 678 N N . ASP A 1 84 ? -4.691 -8.923 -4.188 1.00 79.38 84 ASP A N 1
ATOM 679 C CA . ASP A 1 84 ? -4.312 -8.605 -2.833 1.00 79.38 84 ASP A CA 1
ATOM 680 C C . ASP A 1 84 ? -5.425 -9.049 -1.881 1.00 79.38 84 ASP A C 1
ATOM 682 O O . ASP A 1 84 ? -6.616 -8.929 -2.180 1.00 79.38 84 ASP A O 1
ATOM 686 N N . PHE A 1 85 ? -5.049 -9.555 -0.714 1.00 82.19 85 PHE A N 1
ATOM 687 C CA . PHE A 1 85 ? -5.991 -9.909 0.334 1.00 82.19 85 PHE A CA 1
ATOM 688 C C . PHE A 1 85 ? -5.438 -9.538 1.705 1.00 82.19 85 PHE A C 1
ATOM 690 O O . PHE A 1 85 ? -4.234 -9.604 1.954 1.00 82.19 85 PHE A O 1
ATOM 697 N N . LEU A 1 86 ? -6.325 -9.174 2.619 1.00 82.94 86 LEU A N 1
ATOM 698 C CA . LEU A 1 86 ? -5.998 -8.923 4.013 1.00 82.94 86 LEU A CA 1
ATOM 699 C C . LEU A 1 86 ? -7.203 -9.314 4.855 1.00 82.94 86 LEU A C 1
ATOM 701 O O . LEU A 1 86 ? -8.324 -8.887 4.594 1.00 82.94 86 LEU A O 1
ATOM 705 N N . THR A 1 87 ? -6.977 -10.139 5.865 1.00 83.31 87 THR A N 1
ATOM 706 C CA . THR A 1 87 ? -7.998 -10.495 6.843 1.00 83.31 87 THR A CA 1
ATOM 707 C C . THR A 1 87 ? -7.557 -10.066 8.223 1.00 83.31 87 THR A C 1
ATOM 709 O O . THR A 1 87 ? -6.384 -10.193 8.582 1.00 83.31 87 THR A O 1
ATOM 712 N N . THR A 1 88 ? -8.513 -9.593 9.010 1.00 87.69 88 THR A N 1
ATOM 713 C CA . THR A 1 88 ? -8.336 -9.317 10.431 1.00 87.69 88 THR A CA 1
ATOM 714 C C . THR A 1 88 ? -9.384 -10.078 11.226 1.00 87.69 88 THR A C 1
ATOM 716 O O . THR A 1 88 ? -10.539 -10.202 10.820 1.00 87.69 88 THR A O 1
ATOM 719 N N . TYR A 1 89 ? -8.978 -10.615 12.370 1.00 88.94 89 TYR A N 1
ATOM 720 C CA . TYR A 1 89 ? -9.871 -11.286 13.301 1.00 88.94 89 TYR A CA 1
ATOM 721 C C . TYR A 1 89 ? -9.655 -10.736 14.701 1.00 88.94 89 TYR A C 1
ATOM 723 O O . TYR A 1 89 ? -8.565 -10.846 15.262 1.00 88.94 89 TYR A O 1
ATOM 731 N N . ARG A 1 90 ? -10.706 -10.164 15.280 1.00 88.12 90 ARG A N 1
ATOM 732 C CA . ARG A 1 90 ? -10.697 -9.610 16.627 1.00 88.12 90 ARG A CA 1
ATOM 733 C C . ARG A 1 90 ? -11.214 -10.638 17.628 1.00 88.12 90 ARG A C 1
ATOM 735 O O . ARG A 1 90 ? -12.332 -11.148 17.518 1.00 88.12 90 ARG A O 1
ATOM 742 N N . THR A 1 91 ? -10.405 -10.904 18.647 1.00 88.19 91 THR A N 1
ATOM 743 C CA . THR A 1 91 ? -10.779 -11.717 19.802 1.00 88.19 91 THR A CA 1
ATOM 744 C C . THR A 1 91 ? -11.047 -10.812 21.008 1.00 88.19 91 THR A C 1
ATOM 746 O O . THR A 1 91 ? -10.179 -10.101 21.520 1.00 88.19 91 THR A O 1
ATOM 749 N N . GLY A 1 92 ? -12.307 -10.780 21.444 1.00 84.12 92 GLY A N 1
ATOM 750 C CA . GLY A 1 92 ? -12.770 -9.841 22.465 1.00 84.12 92 GLY A CA 1
ATOM 751 C C . GLY A 1 92 ? -12.753 -8.382 21.991 1.00 84.12 92 GLY A C 1
ATOM 752 O O . GLY A 1 92 ? -12.965 -8.092 20.817 1.00 84.12 92 GLY A O 1
ATOM 753 N N . LYS A 1 93 ? -12.543 -7.447 22.928 1.00 82.50 93 LYS A N 1
ATOM 754 C CA . LYS A 1 93 ? -12.542 -5.994 22.654 1.00 82.50 93 LYS A CA 1
ATOM 755 C C . LYS A 1 93 ? -11.154 -5.393 22.436 1.00 82.50 93 LYS A C 1
ATOM 757 O O . LYS A 1 93 ? -11.067 -4.215 22.125 1.00 82.50 93 LYS A O 1
ATOM 762 N N . ARG A 1 94 ? -10.090 -6.155 22.700 1.00 87.81 94 ARG A N 1
ATOM 763 C CA . ARG A 1 94 ? -8.734 -5.600 22.805 1.00 87.81 94 ARG A CA 1
ATOM 764 C C . ARG A 1 94 ? -7.747 -6.212 21.838 1.00 87.81 94 ARG A C 1
ATOM 766 O O . ARG A 1 94 ? -6.860 -5.497 21.431 1.00 87.81 94 ARG A O 1
ATOM 773 N N . VAL A 1 95 ? -7.860 -7.484 21.475 1.00 92.88 95 VAL A N 1
ATOM 774 C CA . VAL A 1 95 ? -6.810 -8.159 20.702 1.00 92.88 95 VAL A CA 1
ATOM 775 C C . VAL A 1 95 ? -7.324 -8.491 19.313 1.00 92.88 95 VAL A C 1
ATOM 777 O O . VAL A 1 95 ? -8.461 -8.940 19.165 1.00 92.88 95 VAL A O 1
ATOM 780 N N . PHE A 1 96 ? -6.484 -8.315 18.301 1.00 93.69 96 PHE A N 1
ATOM 781 C CA . PHE A 1 96 ? -6.762 -8.775 16.947 1.00 93.69 96 PHE A CA 1
ATOM 782 C C . PHE A 1 96 ? -5.535 -9.448 16.334 1.00 93.69 96 PHE A C 1
ATOM 784 O O . PHE A 1 96 ? -4.401 -9.108 16.655 1.00 93.69 96 PHE A O 1
ATOM 791 N N . GLY A 1 97 ? -5.775 -10.418 15.461 1.00 95.00 97 GLY A N 1
ATOM 792 C CA . GLY A 1 97 ? -4.780 -10.996 14.565 1.00 95.00 97 GLY A CA 1
ATOM 793 C C . GLY A 1 97 ? -5.052 -10.562 13.132 1.00 95.00 97 GLY A C 1
ATOM 794 O O . GLY A 1 97 ? -6.189 -10.226 12.790 1.00 95.00 97 GLY A O 1
ATOM 795 N N . TYR A 1 98 ? -4.030 -10.585 12.286 1.00 92.50 98 TYR A N 1
ATOM 796 C CA . TYR A 1 98 ? -4.188 -10.346 10.857 1.00 92.50 98 TYR A CA 1
ATOM 797 C C . TYR A 1 98 ? -3.271 -11.239 10.033 1.00 92.50 98 TYR A C 1
ATOM 799 O O . TYR A 1 98 ? -2.208 -11.662 10.492 1.00 92.50 98 TYR A O 1
ATOM 807 N N . LEU A 1 99 ? -3.691 -11.506 8.800 1.00 93.69 99 LEU A N 1
ATOM 808 C CA . LEU A 1 99 ? -2.850 -12.121 7.784 1.00 93.69 99 LEU A CA 1
ATOM 809 C C . LEU A 1 99 ? -3.229 -11.585 6.399 1.00 93.69 99 LEU A C 1
ATOM 811 O O . LEU A 1 99 ? -4.390 -11.249 6.162 1.00 93.69 99 LEU A O 1
ATOM 815 N N . GLY A 1 100 ? -2.279 -11.494 5.477 1.00 89.75 100 GLY A N 1
ATOM 816 C CA . GLY A 1 100 ? -2.560 -10.948 4.150 1.00 89.75 100 GLY A CA 1
ATOM 817 C C . GLY A 1 100 ? -1.478 -11.220 3.118 1.00 89.75 100 GLY A C 1
ATOM 818 O O . GLY A 1 100 ? -0.354 -11.565 3.469 1.00 89.75 100 GLY A O 1
ATOM 819 N N . SER A 1 101 ? -1.811 -11.025 1.846 1.00 87.69 101 SER A N 1
ATOM 820 C CA . SER A 1 101 ? -0.857 -10.927 0.742 1.00 87.69 101 SER A CA 1
ATOM 821 C C . SER A 1 101 ? -1.123 -9.650 -0.033 1.00 87.69 101 SER A C 1
ATOM 823 O O . SER A 1 101 ? -2.243 -9.442 -0.487 1.00 87.69 101 SER A O 1
ATOM 825 N N . ILE A 1 102 ? -0.106 -8.815 -0.218 1.00 82.81 102 ILE A N 1
ATOM 826 C CA . ILE A 1 102 ? -0.234 -7.564 -0.970 1.00 82.81 102 ILE A CA 1
ATOM 827 C C . ILE A 1 102 ? 0.915 -7.410 -1.962 1.00 82.81 102 ILE A C 1
ATOM 829 O O . ILE A 1 102 ? 2.055 -7.770 -1.659 1.00 82.81 102 ILE A O 1
ATOM 833 N N . LYS A 1 103 ? 0.645 -6.854 -3.144 1.00 78.69 103 LYS A N 1
ATOM 834 C CA . LYS A 1 103 ? 1.693 -6.411 -4.063 1.00 78.69 103 LYS A CA 1
ATOM 835 C C . LYS A 1 103 ? 2.399 -5.197 -3.459 1.00 78.69 103 LYS A C 1
ATOM 837 O O . LYS A 1 103 ? 1.779 -4.165 -3.222 1.00 78.69 103 LYS A O 1
ATOM 842 N N . PHE A 1 104 ? 3.700 -5.319 -3.218 1.00 76.50 104 PHE A N 1
ATOM 843 C CA . PHE A 1 104 ? 4.527 -4.220 -2.724 1.00 76.50 104 PHE A CA 1
ATOM 844 C C . PHE A 1 104 ? 5.086 -3.377 -3.868 1.00 76.50 104 PHE A C 1
ATOM 846 O O . PHE A 1 104 ? 4.964 -2.150 -3.857 1.00 76.50 104 PHE A O 1
ATOM 853 N N . ALA A 1 105 ? 5.679 -4.051 -4.854 1.00 74.62 105 ALA A N 1
ATOM 854 C CA . ALA A 1 105 ? 6.293 -3.417 -6.006 1.00 74.62 105 ALA A CA 1
ATOM 855 C C . ALA A 1 105 ? 5.975 -4.184 -7.286 1.00 74.62 105 ALA A C 1
ATOM 857 O O . ALA A 1 105 ? 5.848 -5.414 -7.313 1.00 74.62 105 ALA A O 1
ATOM 858 N N . ASP A 1 106 ? 5.856 -3.411 -8.350 1.00 73.69 106 ASP A N 1
ATOM 859 C CA . ASP A 1 106 ? 5.742 -3.889 -9.709 1.00 73.69 106 ASP A CA 1
ATOM 860 C C . ASP A 1 106 ? 7.061 -3.592 -10.411 1.00 73.69 106 ASP A C 1
ATOM 862 O O . ASP A 1 106 ? 7.454 -2.432 -10.503 1.00 73.69 106 ASP A O 1
ATOM 866 N N . LEU A 1 107 ? 7.768 -4.641 -10.824 1.00 71.12 107 LEU A N 1
ATOM 867 C CA . LEU A 1 107 ? 9.069 -4.527 -11.48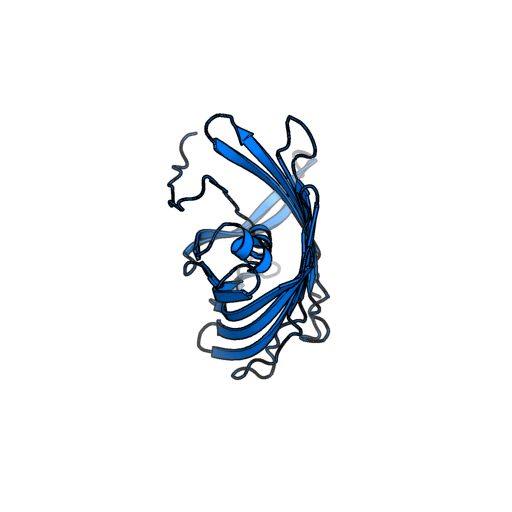3 1.00 71.12 107 LEU A CA 1
ATOM 868 C C . LEU A 1 107 ? 8.942 -4.757 -12.991 1.00 71.12 107 LEU A C 1
ATOM 870 O O . LEU A 1 107 ? 9.947 -4.947 -13.670 1.00 71.12 107 LEU A O 1
ATOM 874 N N . ASN A 1 108 ? 7.715 -4.789 -13.525 1.00 69.50 108 ASN A N 1
ATOM 875 C CA . ASN A 1 108 ? 7.518 -4.862 -14.961 1.00 69.50 108 ASN A CA 1
ATOM 876 C C . ASN A 1 108 ? 8.067 -3.589 -15.612 1.00 69.50 108 ASN A C 1
ATOM 878 O O . ASN A 1 108 ? 7.544 -2.494 -15.405 1.00 69.50 108 ASN A O 1
ATOM 882 N N . TYR A 1 109 ? 9.095 -3.749 -16.436 1.00 67.56 109 TYR A N 1
ATOM 883 C CA . TYR A 1 109 ? 9.732 -2.665 -17.167 1.00 67.56 109 TYR A CA 1
ATOM 884 C C . TYR A 1 109 ? 9.900 -3.073 -18.625 1.00 67.56 109 TYR A C 1
ATOM 886 O O . TYR A 1 109 ? 10.282 -4.198 -18.920 1.00 67.56 109 TYR A O 1
ATOM 894 N N . ILE A 1 110 ? 9.588 -2.180 -19.558 1.00 65.75 110 ILE A N 1
ATOM 895 C CA . ILE A 1 110 ? 9.803 -2.426 -20.985 1.00 65.75 110 ILE A CA 1
ATOM 896 C C . ILE A 1 110 ? 10.540 -1.226 -21.547 1.00 65.75 110 ILE A C 1
ATOM 898 O O . ILE A 1 110 ? 10.033 -0.114 -21.490 1.00 65.75 110 ILE A O 1
ATOM 902 N N . PHE A 1 111 ? 11.702 -1.466 -22.137 1.00 64.62 111 PHE A N 1
ATOM 903 C CA . PHE A 1 111 ? 12.542 -0.458 -22.755 1.00 64.62 111 PHE A CA 1
ATOM 904 C C . PHE A 1 111 ? 12.855 -0.848 -24.188 1.00 64.62 111 PHE A C 1
ATOM 906 O O . PHE A 1 111 ? 13.478 -1.872 -24.438 1.00 64.62 111 PHE A O 1
ATOM 913 N N . ARG A 1 112 ? 12.485 -0.001 -25.148 1.00 61.41 112 ARG A N 1
ATOM 914 C CA . ARG A 1 112 ? 12.941 -0.151 -26.531 1.00 61.41 112 ARG A CA 1
ATOM 915 C C . ARG A 1 112 ? 14.042 0.852 -26.828 1.00 61.41 112 ARG A C 1
ATOM 917 O O . ARG A 1 112 ? 13.820 2.063 -26.782 1.00 61.41 112 ARG A O 1
ATOM 924 N N . ARG A 1 113 ? 15.222 0.356 -27.183 1.00 62.47 113 ARG A N 1
ATOM 925 C CA . ARG A 1 113 ? 16.321 1.168 -27.693 1.00 62.47 113 ARG A CA 1
ATOM 926 C C . ARG A 1 113 ? 16.228 1.216 -29.207 1.00 62.47 113 ARG A C 1
ATOM 928 O O . ARG A 1 113 ? 16.337 0.190 -29.867 1.00 62.47 113 ARG A O 1
ATOM 935 N N . LYS A 1 114 ? 16.083 2.419 -29.756 1.00 62.12 114 LYS A N 1
ATOM 936 C CA . LYS A 1 114 ? 16.220 2.659 -31.192 1.00 62.12 114 LYS A CA 1
ATOM 937 C C . LYS A 1 114 ? 17.356 3.642 -31.426 1.00 62.12 114 LYS A C 1
ATOM 939 O O . LYS A 1 114 ? 17.179 4.838 -31.202 1.00 62.12 114 LYS A O 1
ATOM 944 N N . SER A 1 115 ? 18.523 3.146 -31.829 1.00 61.69 115 SER A N 1
ATOM 945 C CA . SER A 1 115 ? 19.661 3.997 -32.184 1.00 61.69 115 SER A CA 1
ATOM 946 C C . SER A 1 115 ? 19.646 4.283 -33.686 1.00 61.69 115 SER A C 1
ATOM 948 O O . SER A 1 115 ? 19.342 3.415 -34.511 1.00 61.69 115 SER A O 1
ATOM 950 N N . ARG A 1 116 ? 19.924 5.536 -34.044 1.00 59.56 116 ARG A N 1
ATOM 951 C CA . ARG A 1 116 ? 20.058 5.989 -35.429 1.00 59.56 116 ARG A CA 1
ATOM 952 C C . ARG A 1 116 ? 21.447 6.574 -35.618 1.00 59.56 116 ARG A C 1
ATOM 954 O O . ARG A 1 116 ? 21.999 7.143 -34.680 1.00 59.56 116 ARG A O 1
ATOM 961 N N . ASP A 1 117 ? 22.005 6.429 -36.810 1.00 63.56 117 ASP A N 1
ATOM 962 C CA . ASP A 1 117 ? 23.235 7.133 -37.163 1.00 63.56 117 ASP A CA 1
ATOM 963 C C . ASP A 1 117 ? 22.965 8.601 -37.547 1.00 63.56 117 ASP A C 1
ATOM 965 O O . ASP A 1 117 ? 21.802 9.016 -37.614 1.00 63.56 117 ASP A O 1
ATOM 969 N N . PRO A 1 118 ? 24.015 9.410 -37.799 1.00 60.75 118 PRO A N 1
ATOM 970 C CA . PRO A 1 118 ? 23.853 10.804 -38.215 1.00 60.75 118 PRO A CA 1
ATOM 971 C C . PRO A 1 118 ? 23.047 10.995 -39.511 1.00 60.75 118 PRO A C 1
ATOM 973 O O . PRO A 1 118 ? 22.572 12.097 -39.766 1.00 60.75 118 PRO A O 1
ATOM 976 N N . ASN A 1 119 ? 22.850 9.932 -40.301 1.00 69.38 119 ASN A N 1
ATOM 977 C CA . ASN A 1 119 ? 22.047 9.932 -41.525 1.00 69.38 119 ASN A CA 1
ATOM 978 C C . ASN A 1 119 ? 20.620 9.405 -41.289 1.00 69.38 119 ASN A C 1
ATOM 980 O O . ASN A 1 119 ? 19.916 9.077 -42.242 1.00 69.38 119 ASN A O 1
ATOM 984 N N . TYR A 1 120 ? 20.180 9.318 -40.029 1.00 54.94 120 TYR A N 1
ATOM 985 C CA . TYR A 1 120 ? 18.860 8.835 -39.613 1.00 54.94 120 TYR A CA 1
ATOM 986 C C . TYR A 1 120 ? 18.561 7.366 -39.952 1.00 54.94 120 TYR A C 1
ATOM 988 O O . TYR A 1 120 ? 17.415 6.922 -39.817 1.00 54.94 120 TYR A O 1
ATOM 996 N N . VAL A 1 121 ? 19.574 6.572 -40.306 1.00 67.06 121 VAL A N 1
ATOM 997 C CA . VAL A 1 121 ? 19.415 5.136 -40.552 1.00 67.06 1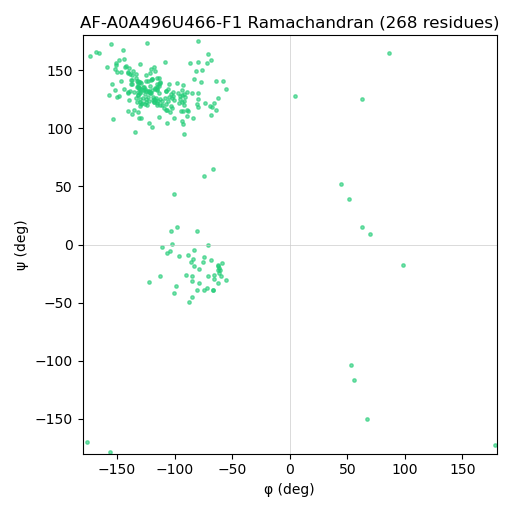21 VAL A CA 1
ATOM 998 C C . VAL A 1 121 ? 19.389 4.402 -39.215 1.00 67.06 121 VAL A C 1
ATOM 1000 O O . VAL A 1 121 ? 20.240 4.623 -38.353 1.00 67.06 121 VAL A O 1
ATOM 1003 N N . VAL A 1 122 ? 18.395 3.531 -39.021 1.00 69.88 122 VAL A N 1
ATOM 1004 C CA . VAL A 1 122 ? 18.267 2.711 -37.806 1.00 69.88 122 VAL A CA 1
ATOM 1005 C C . VAL A 1 122 ? 19.417 1.711 -37.763 1.00 69.88 122 VAL A C 1
ATOM 1007 O O . VAL A 1 122 ? 19.535 0.873 -38.653 1.00 69.88 122 VAL A O 1
ATOM 1010 N N . ARG A 1 123 ? 20.261 1.807 -36.735 1.00 70.69 123 ARG A N 1
ATOM 1011 C CA . ARG A 1 123 ? 21.420 0.923 -36.542 1.00 70.69 123 ARG A CA 1
ATOM 1012 C C . ARG A 1 123 ? 21.144 -0.193 -35.552 1.00 70.69 123 ARG A C 1
ATOM 1014 O O . ARG A 1 123 ? 21.632 -1.300 -35.733 1.00 70.69 123 ARG A O 1
ATOM 1021 N N . GLU A 1 124 ? 20.360 0.100 -34.525 1.00 70.56 124 GLU A N 1
ATOM 1022 C CA . GLU A 1 124 ? 19.991 -0.850 -33.484 1.00 70.56 124 GLU A CA 1
ATOM 1023 C C . GLU A 1 124 ? 18.524 -0.627 -33.128 1.00 70.56 124 GLU A C 1
ATOM 1025 O O . GLU A 1 124 ? 18.100 0.510 -32.901 1.00 70.56 124 GLU A O 1
ATOM 1030 N N . ASP A 1 125 ? 17.756 -1.710 -33.098 1.00 76.56 125 ASP A N 1
ATOM 1031 C CA . ASP A 1 125 ? 16.376 -1.727 -32.631 1.00 76.56 125 ASP A CA 1
ATOM 1032 C C . ASP A 1 125 ? 16.223 -2.937 -31.711 1.00 76.56 125 ASP A C 1
ATOM 1034 O O . ASP A 1 125 ? 16.114 -4.073 -32.171 1.00 76.56 125 ASP A O 1
ATOM 1038 N N . SER A 1 126 ? 16.326 -2.699 -30.408 1.00 74.44 126 SER A N 1
ATOM 1039 C CA . SER A 1 126 ? 16.255 -3.741 -29.388 1.00 74.44 126 SER A CA 1
ATOM 1040 C C . SER A 1 126 ? 15.146 -3.433 -28.394 1.00 74.44 126 SER A C 1
ATOM 1042 O O . SER A 1 126 ? 14.912 -2.281 -28.031 1.00 74.44 126 SER A O 1
ATOM 1044 N N . VAL A 1 127 ? 14.436 -4.476 -27.968 1.00 71.94 127 VAL A N 1
ATOM 1045 C CA . VAL A 1 127 ? 13.422 -4.409 -26.914 1.00 71.94 127 VAL A CA 1
ATOM 1046 C C . VAL A 1 127 ? 13.954 -5.202 -25.727 1.00 71.94 127 VAL A C 1
ATOM 1048 O O . VAL A 1 127 ? 14.245 -6.388 -25.850 1.00 71.94 127 VAL A O 1
ATOM 1051 N N . LEU A 1 128 ? 14.104 -4.529 -24.594 1.00 68.69 128 LEU A N 1
ATOM 1052 C CA . LEU A 1 128 ? 14.373 -5.111 -23.293 1.00 68.69 128 LEU A CA 1
ATOM 1053 C C . LEU A 1 128 ? 13.047 -5.154 -22.535 1.00 68.69 128 LEU A C 1
ATOM 1055 O O . LEU A 1 128 ? 12.530 -4.117 -22.129 1.00 68.69 128 LEU A O 1
ATOM 1059 N N . GLU A 1 129 ? 12.494 -6.344 -22.354 1.00 72.88 129 GLU A N 1
ATOM 1060 C CA . GLU A 1 129 ? 11.351 -6.553 -21.470 1.00 72.88 129 GLU A CA 1
ATOM 1061 C C . GLU A 1 129 ? 11.844 -7.234 -20.201 1.00 72.88 129 GLU A C 1
ATOM 1063 O O . GLU A 1 129 ? 12.507 -8.264 -20.263 1.00 72.88 129 GLU A O 1
ATOM 1068 N N . GLN A 1 130 ? 11.519 -6.645 -19.059 1.00 71.44 130 GLN A N 1
ATOM 1069 C CA . GLN A 1 130 ? 11.703 -7.230 -17.745 1.00 71.44 130 GLN A CA 1
ATOM 1070 C C . GLN A 1 130 ? 10.337 -7.433 -17.120 1.00 71.44 130 GLN A C 1
ATOM 1072 O O . GLN A 1 130 ? 9.456 -6.564 -17.172 1.00 71.44 130 GLN A O 1
ATOM 1077 N N . THR A 1 131 ? 10.156 -8.600 -16.522 1.00 76.94 131 THR A N 1
ATOM 1078 C CA . THR A 1 131 ? 8.936 -8.913 -15.789 1.00 76.94 131 THR A CA 1
ATOM 1079 C C . THR A 1 131 ? 9.277 -9.264 -14.369 1.00 76.94 131 THR A C 1
ATOM 1081 O O . THR A 1 131 ? 10.165 -10.069 -14.107 1.00 76.94 131 THR A O 1
ATOM 1084 N N . GLY A 1 132 ? 8.569 -8.657 -13.430 1.00 76.81 132 GLY A N 1
ATOM 1085 C CA . GLY A 1 132 ? 8.814 -8.960 -12.041 1.00 76.81 132 GLY A CA 1
ATOM 1086 C C . GLY A 1 132 ? 7.823 -8.313 -11.106 1.00 76.81 132 GLY A C 1
ATOM 1087 O O . GLY A 1 132 ? 7.107 -7.371 -11.442 1.00 76.81 132 GLY A O 1
ATOM 1088 N N . THR A 1 133 ? 7.781 -8.844 -9.899 1.00 79.50 133 THR A N 1
ATOM 1089 C CA . THR A 1 133 ? 6.919 -8.354 -8.834 1.00 79.50 133 THR A CA 1
ATOM 1090 C C . THR A 1 133 ? 7.552 -8.662 -7.494 1.00 79.50 133 THR A C 1
ATOM 1092 O O . THR A 1 133 ? 8.272 -9.649 -7.353 1.00 79.50 133 THR A O 1
ATOM 1095 N N . ILE A 1 134 ? 7.255 -7.829 -6.504 1.00 80.50 134 ILE A N 1
ATOM 1096 C CA . ILE A 1 134 ? 7.518 -8.112 -5.099 1.00 80.50 134 ILE A CA 1
ATOM 1097 C C . ILE A 1 134 ? 6.173 -8.159 -4.391 1.00 80.50 134 ILE A C 1
ATOM 1099 O O . ILE A 1 134 ? 5.403 -7.196 -4.436 1.00 80.50 134 ILE A O 1
ATOM 1103 N N . ARG A 1 135 ? 5.900 -9.269 -3.710 1.00 86.00 135 ARG A N 1
ATOM 1104 C CA . ARG A 1 135 ? 4.720 -9.454 -2.869 1.00 86.00 135 ARG A CA 1
ATOM 1105 C C . ARG A 1 135 ? 5.117 -9.615 -1.415 1.00 86.00 135 ARG A C 1
ATOM 1107 O O . ARG A 1 135 ? 6.120 -10.244 -1.091 1.00 86.00 135 ARG A O 1
ATOM 1114 N N . PHE A 1 136 ? 4.293 -9.058 -0.544 1.00 88.56 136 PHE A N 1
ATOM 1115 C CA . PHE A 1 136 ? 4.406 -9.171 0.899 1.00 88.56 136 PHE A CA 1
ATOM 1116 C C . PHE A 1 136 ? 3.340 -10.119 1.411 1.00 88.56 136 PHE A C 1
ATOM 1118 O O . PHE A 1 136 ? 2.155 -9.879 1.201 1.00 88.56 136 PHE A O 1
ATOM 1125 N N . TYR A 1 137 ? 3.763 -11.163 2.111 1.00 91.94 137 TYR A N 1
ATOM 1126 C CA . TYR A 1 137 ? 2.906 -12.041 2.891 1.00 91.94 137 TYR A CA 1
ATOM 1127 C C . TYR A 1 137 ? 3.058 -11.663 4.354 1.00 91.94 137 TYR A C 1
ATOM 1129 O O . TYR A 1 137 ? 4.153 -11.723 4.905 1.00 91.94 137 TYR A O 1
ATOM 1137 N N . LYS A 1 138 ? 1.971 -11.228 4.971 1.00 91.81 138 LYS A N 1
ATOM 1138 C CA . LYS A 1 138 ? 1.984 -10.623 6.295 1.00 91.81 138 LYS A CA 1
ATOM 1139 C C . LYS A 1 138 ? 1.257 -11.500 7.284 1.00 91.81 138 LYS A C 1
ATOM 1141 O O . LYS A 1 138 ? 0.215 -12.065 6.953 1.00 91.81 138 LYS A O 1
ATOM 1146 N N . VAL A 1 139 ? 1.763 -11.535 8.504 1.00 95.44 139 VAL A N 1
ATOM 1147 C CA . VAL A 1 139 ? 1.059 -12.084 9.655 1.00 95.44 139 VAL A CA 1
ATOM 1148 C C . VAL A 1 139 ? 1.440 -11.292 10.892 1.00 95.44 139 VAL A C 1
ATOM 1150 O O . VAL A 1 139 ? 2.599 -10.922 11.074 1.00 95.44 139 VAL A O 1
ATOM 1153 N N . GLY A 1 140 ? 0.478 -11.044 11.766 1.00 95.81 140 GLY A N 1
ATOM 1154 C CA . GLY A 1 140 ? 0.771 -10.386 13.024 1.00 95.81 140 GLY A CA 1
ATOM 1155 C C . GLY A 1 140 ? -0.438 -10.265 13.924 1.00 95.81 140 GLY A C 1
ATOM 1156 O O . GLY A 1 140 ? -1.500 -10.847 13.684 1.00 95.81 140 GLY A O 1
ATOM 1157 N N . ALA A 1 141 ? -0.253 -9.496 14.985 1.00 96.31 141 ALA A N 1
ATOM 1158 C CA . ALA A 1 141 ? -1.277 -9.220 15.964 1.00 96.31 141 ALA A CA 1
ATOM 1159 C C . ALA A 1 141 ? -1.167 -7.788 16.472 1.00 96.31 141 ALA A C 1
ATOM 1161 O O . ALA A 1 141 ? -0.129 -7.133 16.391 1.00 96.31 141 ALA A O 1
ATOM 1162 N N . GLY A 1 142 ? -2.261 -7.308 17.035 1.00 95.44 142 GLY A N 1
ATOM 1163 C CA . GLY A 1 142 ? -2.295 -6.024 17.689 1.00 95.44 142 GLY A CA 1
ATOM 1164 C C . GLY A 1 142 ? -3.207 -6.020 18.895 1.00 95.44 142 GLY A C 1
ATOM 1165 O O . GLY A 1 142 ? -3.979 -6.951 19.146 1.00 95.44 142 GLY A O 1
ATOM 1166 N N . SER A 1 143 ? -3.072 -4.951 19.668 1.00 94.62 143 SER A N 1
ATOM 1167 C CA . SER A 1 143 ? -3.840 -4.731 20.879 1.00 94.62 143 SER A CA 1
ATOM 1168 C C . SER A 1 143 ? -4.305 -3.287 20.973 1.00 94.62 143 SER A C 1
ATOM 1170 O O . SER A 1 143 ? -3.545 -2.359 20.698 1.00 94.62 143 SER A O 1
ATOM 1172 N N . GLN A 1 144 ? -5.548 -3.106 21.397 1.00 92.62 144 GLN A N 1
ATOM 1173 C CA . GLN A 1 144 ? -6.181 -1.831 21.666 1.00 92.62 144 GLN A CA 1
ATOM 1174 C C . GLN A 1 144 ? -6.219 -1.570 23.176 1.00 92.62 144 GLN A C 1
ATOM 1176 O O . GLN A 1 144 ? -6.770 -2.348 23.964 1.00 92.62 144 GLN A O 1
ATOM 1181 N N . ILE A 1 145 ? -5.686 -0.415 23.565 1.00 90.75 145 ILE A N 1
ATOM 1182 C CA . ILE A 1 145 ? -5.744 0.148 24.909 1.00 90.75 145 ILE A CA 1
ATOM 1183 C C . ILE A 1 145 ? -6.397 1.530 24.796 1.00 90.75 145 ILE A C 1
ATOM 1185 O O . ILE A 1 145 ? -5.784 2.503 24.360 1.00 90.75 145 ILE A O 1
ATOM 1189 N N . ASN A 1 146 ? -7.664 1.622 25.205 1.00 89.75 146 ASN A N 1
ATOM 1190 C CA . ASN A 1 146 ? -8.495 2.821 25.060 1.00 89.75 146 ASN A CA 1
ATOM 1191 C C . ASN A 1 146 ? -8.578 3.287 23.594 1.00 89.75 146 ASN A C 1
ATOM 1193 O O . ASN A 1 146 ? -9.116 2.574 22.749 1.00 89.75 146 ASN A O 1
ATOM 1197 N N . LEU A 1 147 ? -8.070 4.484 23.306 1.00 91.62 147 LEU A N 1
ATOM 1198 C CA . LEU A 1 147 ? -8.039 5.086 21.973 1.00 91.62 147 LEU A CA 1
ATOM 1199 C C . LEU A 1 147 ? -6.775 4.700 21.196 1.00 91.62 147 LEU A C 1
ATOM 1201 O O . LEU A 1 147 ? -6.687 4.989 20.010 1.00 91.62 147 LEU A O 1
ATOM 1205 N N . PHE A 1 148 ? -5.800 4.062 21.843 1.00 94.12 148 PHE A N 1
ATOM 1206 C CA . PHE A 1 148 ? -4.541 3.677 21.220 1.00 94.12 148 PHE A CA 1
ATOM 1207 C C . PHE A 1 148 ? -4.582 2.218 20.795 1.00 94.12 148 PHE A C 1
ATOM 1209 O O . PHE A 1 148 ? -5.080 1.362 21.521 1.00 94.12 148 PHE A O 1
ATOM 1216 N N . THR A 1 149 ? -4.038 1.925 19.624 1.00 94.31 149 THR A N 1
ATOM 1217 C CA . THR A 1 149 ? -3.886 0.565 19.111 1.00 94.31 149 THR A CA 1
ATOM 1218 C C . THR A 1 149 ? -2.457 0.375 18.656 1.00 94.31 149 THR A C 1
ATOM 1220 O O . THR A 1 149 ? -1.909 1.243 17.987 1.00 94.31 149 THR A O 1
ATOM 1223 N N . LEU A 1 150 ? -1.851 -0.742 19.029 1.00 95.50 150 LEU A N 1
ATOM 1224 C CA . LEU A 1 150 ? -0.512 -1.126 18.603 1.00 95.50 150 LEU A CA 1
ATOM 1225 C C . LEU A 1 150 ? -0.587 -2.409 17.790 1.00 95.50 150 LEU A C 1
ATOM 1227 O O . LEU A 1 150 ? -1.453 -3.249 18.025 1.00 95.50 150 LEU A O 1
ATOM 1231 N N . LEU A 1 151 ? 0.336 -2.542 16.853 1.00 94.25 151 LEU A N 1
ATOM 1232 C CA . LEU A 1 151 ? 0.429 -3.605 15.867 1.00 94.25 151 LEU A CA 1
ATOM 1233 C C . LEU A 1 151 ? 1.881 -4.061 15.795 1.00 94.25 151 LEU A C 1
ATOM 1235 O O . LEU A 1 151 ? 2.778 -3.231 15.637 1.00 94.25 151 LEU A O 1
ATOM 1239 N N . LEU A 1 152 ? 2.087 -5.372 15.864 1.00 96.12 152 LEU A N 1
ATOM 1240 C CA . LEU A 1 152 ? 3.357 -6.019 15.578 1.00 96.12 152 LEU A CA 1
ATOM 1241 C C . LEU A 1 152 ? 3.122 -7.203 14.646 1.00 96.12 152 LEU A C 1
ATOM 1243 O O . LEU A 1 152 ? 2.218 -8.015 14.861 1.00 96.12 152 LEU A O 1
ATOM 1247 N N . GLY A 1 153 ? 3.974 -7.337 13.643 1.00 95.38 153 GLY A N 1
ATOM 1248 C CA . GLY A 1 153 ? 3.923 -8.461 12.728 1.00 95.38 153 GLY A CA 1
ATOM 1249 C C . GLY A 1 153 ? 5.245 -8.750 12.057 1.00 95.38 153 GLY A C 1
ATOM 1250 O O . GLY A 1 153 ? 6.269 -8.113 12.306 1.00 95.38 153 GLY A O 1
ATOM 1251 N N . ILE A 1 154 ? 5.195 -9.761 11.205 1.00 94.81 154 ILE A N 1
ATOM 1252 C CA . ILE A 1 154 ? 6.291 -10.201 10.363 1.00 94.81 154 ILE A CA 1
ATOM 1253 C C . ILE A 1 154 ? 5.763 -10.253 8.936 1.00 94.81 154 ILE A C 1
ATOM 1255 O O . ILE A 1 154 ? 4.670 -10.756 8.661 1.00 94.81 154 ILE A O 1
ATOM 1259 N N . VAL A 1 155 ? 6.574 -9.743 8.023 1.00 92.31 155 VAL A N 1
ATOM 1260 C CA . VAL A 1 155 ? 6.312 -9.744 6.595 1.00 92.31 155 VAL A CA 1
ATOM 1261 C C . VAL A 1 155 ? 7.366 -10.601 5.925 1.00 92.31 155 VAL A C 1
ATOM 1263 O O . VAL A 1 155 ? 8.560 -10.330 6.026 1.00 92.31 155 VAL A O 1
ATOM 1266 N N . TYR A 1 156 ? 6.911 -11.628 5.221 1.00 93.81 156 TYR A N 1
ATOM 1267 C CA . TYR A 1 156 ? 7.709 -12.366 4.262 1.00 93.81 156 TYR A CA 1
ATOM 1268 C C . TYR A 1 156 ? 7.576 -11.696 2.895 1.00 93.81 156 TYR A C 1
ATOM 1270 O O . TYR A 1 156 ? 6.513 -11.715 2.272 1.00 93.81 156 TYR A O 1
ATOM 1278 N N . ALA A 1 157 ? 8.653 -11.074 2.437 1.00 89.38 157 ALA A N 1
ATOM 1279 C CA . ALA A 1 157 ? 8.757 -10.555 1.090 1.00 89.38 157 ALA A CA 1
ATOM 1280 C C . ALA A 1 157 ? 9.220 -11.668 0.154 1.00 89.38 157 ALA A C 1
ATOM 1282 O O . ALA A 1 157 ? 10.223 -12.332 0.408 1.00 89.38 157 ALA A O 1
ATOM 1283 N N . HIS A 1 158 ? 8.508 -11.840 -0.949 1.00 91.25 158 HIS A N 1
ATOM 1284 C CA . HIS A 1 158 ? 8.892 -12.725 -2.033 1.00 91.25 158 HIS A CA 1
ATOM 1285 C C . HIS A 1 158 ? 8.798 -11.952 -3.335 1.00 91.25 158 HIS A C 1
ATOM 1287 O O . HIS A 1 158 ? 7.748 -11.388 -3.653 1.00 91.25 158 HIS A O 1
ATOM 1293 N N . GLY A 1 159 ? 9.887 -11.931 -4.086 1.00 86.56 159 GLY A N 1
ATOM 1294 C CA . GLY A 1 159 ? 9.918 -11.340 -5.401 1.00 86.56 159 GLY A CA 1
ATOM 1295 C C . GLY A 1 159 ? 10.515 -12.264 -6.441 1.00 86.56 159 GLY A C 1
ATOM 1296 O O . GLY A 1 159 ? 11.288 -13.177 -6.152 1.00 86.56 159 GLY A O 1
ATOM 1297 N N . SER A 1 160 ? 10.113 -12.002 -7.671 1.00 87.00 160 SER A N 1
ATOM 1298 C CA . SER A 1 160 ? 10.688 -12.597 -8.866 1.00 87.00 160 SER A CA 1
ATOM 1299 C C . SER A 1 160 ? 10.951 -11.481 -9.861 1.00 87.00 160 SER A C 1
ATOM 1301 O O . SER A 1 160 ? 10.165 -10.536 -9.957 1.00 87.00 160 SER A O 1
ATOM 1303 N N . GLN A 1 161 ? 12.075 -11.567 -10.556 1.00 82.62 161 GLN A N 1
ATOM 1304 C CA . GLN A 1 161 ? 12.380 -10.738 -11.709 1.00 82.62 161 GLN A CA 1
ATOM 1305 C C . GLN A 1 161 ? 13.071 -11.620 -12.741 1.00 82.62 161 GLN A C 1
ATOM 1307 O O . GLN A 1 161 ? 14.158 -12.139 -12.492 1.00 82.62 161 GLN A O 1
ATOM 1312 N N . ASP A 1 162 ? 12.407 -11.814 -13.873 1.00 83.19 162 ASP A N 1
ATOM 1313 C CA . ASP A 1 162 ? 12.799 -12.729 -14.939 1.00 83.19 162 ASP A CA 1
ATOM 1314 C C . ASP A 1 162 ? 13.049 -14.158 -14.411 1.00 83.19 162 ASP A C 1
ATOM 1316 O O . ASP A 1 162 ? 12.097 -14.874 -14.105 1.00 83.19 162 ASP A O 1
ATOM 1320 N N . SER A 1 163 ? 14.312 -14.577 -14.266 1.00 80.31 163 SER A N 1
ATOM 1321 C CA . SER A 1 163 ? 14.698 -15.892 -13.715 1.00 80.31 163 SER A CA 1
ATOM 1322 C C . SER A 1 163 ? 15.224 -15.840 -12.275 1.00 80.31 163 SER A C 1
ATOM 1324 O O . SER A 1 163 ? 15.464 -16.883 -11.667 1.00 80.31 163 SER A O 1
ATOM 1326 N N . LEU A 1 164 ? 15.389 -14.642 -11.710 1.00 84.25 164 LEU A N 1
ATOM 1327 C CA . LEU A 1 164 ? 15.900 -14.441 -10.361 1.00 84.25 164 LEU A CA 1
ATOM 1328 C C . LEU A 1 164 ? 14.747 -14.380 -9.364 1.00 84.25 164 LEU A C 1
ATOM 1330 O O . LEU A 1 164 ? 13.855 -13.536 -9.461 1.00 84.25 164 LEU A O 1
ATOM 1334 N N . THR A 1 165 ? 14.795 -15.251 -8.363 1.00 89.31 165 THR A N 1
ATOM 1335 C CA . THR A 1 165 ? 13.897 -15.210 -7.208 1.00 89.31 165 THR A CA 1
ATOM 1336 C C . THR A 1 165 ? 14.635 -14.670 -6.004 1.00 89.31 165 THR A C 1
ATOM 1338 O O . THR A 1 165 ? 15.765 -15.078 -5.741 1.00 89.31 165 THR A O 1
ATOM 1341 N N . PHE A 1 166 ? 13.975 -13.813 -5.240 1.00 88.19 166 PHE A N 1
ATOM 1342 C CA . PHE A 1 166 ? 14.547 -13.253 -4.030 1.00 88.19 166 PHE A CA 1
ATOM 1343 C C . PHE A 1 166 ? 13.507 -13.158 -2.921 1.00 88.19 166 PHE A C 1
ATOM 1345 O O . PHE A 1 166 ? 12.308 -13.005 -3.168 1.00 88.19 166 PHE A O 1
ATOM 1352 N N . ASN A 1 167 ? 13.949 -13.299 -1.678 1.00 92.38 167 ASN A N 1
ATOM 1353 C CA . ASN A 1 167 ? 13.053 -13.371 -0.533 1.00 92.38 167 ASN A CA 1
ATOM 1354 C C . ASN A 1 167 ? 13.682 -12.832 0.750 1.00 92.38 167 ASN A C 1
ATOM 1356 O O . ASN A 1 167 ? 14.895 -12.803 0.908 1.00 92.38 167 ASN A O 1
ATOM 1360 N N . GLY A 1 168 ? 12.855 -12.409 1.696 1.00 90.62 168 GLY A N 1
ATOM 1361 C CA . GLY A 1 168 ? 13.346 -11.912 2.974 1.00 90.62 168 GLY A CA 1
ATOM 1362 C C . GLY A 1 168 ? 12.240 -11.744 3.995 1.00 90.62 168 GLY A C 1
ATOM 1363 O O . GLY A 1 168 ? 11.057 -11.757 3.664 1.00 90.62 168 GLY A O 1
ATOM 1364 N N . PHE A 1 169 ? 12.640 -11.580 5.249 1.00 91.88 169 PHE A N 1
ATOM 1365 C CA . PHE A 1 169 ? 11.731 -11.284 6.347 1.00 91.88 169 PHE A CA 1
ATOM 1366 C C . PHE A 1 169 ? 12.008 -9.882 6.870 1.00 91.88 169 PHE A C 1
ATOM 1368 O O . PHE A 1 169 ? 13.164 -9.498 7.038 1.00 91.88 169 PHE A O 1
ATOM 1375 N N . MET A 1 170 ? 10.949 -9.137 7.165 1.00 90.81 170 MET A N 1
ATOM 1376 C CA . MET A 1 170 ? 11.034 -7.866 7.877 1.00 90.81 170 MET A CA 1
ATOM 1377 C C . MET A 1 170 ? 9.980 -7.817 8.984 1.00 90.81 170 MET A C 1
ATOM 1379 O O . MET A 1 170 ? 8.888 -8.363 8.807 1.00 90.81 170 MET A O 1
ATOM 1383 N N . PRO A 1 171 ? 10.265 -7.165 10.118 1.00 92.62 171 PRO A N 1
ATOM 1384 C CA . PRO A 1 171 ? 9.223 -6.853 11.078 1.00 92.62 171 PRO A CA 1
ATOM 1385 C C . PRO A 1 171 ? 8.306 -5.745 10.539 1.00 92.62 171 PRO A C 1
ATOM 1387 O O . PRO A 1 171 ? 8.689 -4.939 9.695 1.00 92.62 171 PRO A O 1
ATOM 1390 N N . GLU A 1 172 ? 7.085 -5.705 11.049 1.00 91.50 172 GLU A N 1
ATOM 1391 C CA . GLU A 1 172 ? 6.072 -4.690 10.770 1.00 91.50 172 GLU A CA 1
ATOM 1392 C C . GLU A 1 172 ? 5.614 -4.112 12.102 1.00 91.50 172 GLU A C 1
ATOM 1394 O O . GLU A 1 172 ? 5.298 -4.859 13.030 1.00 91.50 172 GLU A O 1
ATOM 1399 N N . VAL A 1 173 ? 5.611 -2.786 12.213 1.00 93.56 173 VAL A N 1
ATOM 1400 C CA . VAL A 1 173 ? 5.195 -2.095 13.435 1.00 93.56 173 VAL A CA 1
ATOM 1401 C C . VAL A 1 173 ? 4.202 -1.011 13.070 1.00 93.56 173 VAL A C 1
ATOM 1403 O O . VAL A 1 173 ? 4.432 -0.230 12.151 1.00 93.56 173 VAL A O 1
ATOM 1406 N N . GLY A 1 174 ? 3.112 -0.925 13.819 1.00 93.44 174 GLY A N 1
ATOM 1407 C CA . GLY A 1 174 ? 2.127 0.126 13.630 1.00 93.44 174 GLY A CA 1
ATOM 1408 C C . GLY A 1 174 ? 1.547 0.612 14.942 1.00 93.44 174 GLY A C 1
ATOM 1409 O O . GLY A 1 174 ? 1.471 -0.116 15.933 1.00 93.44 174 GLY A O 1
ATOM 1410 N N . ALA A 1 175 ? 1.112 1.861 14.929 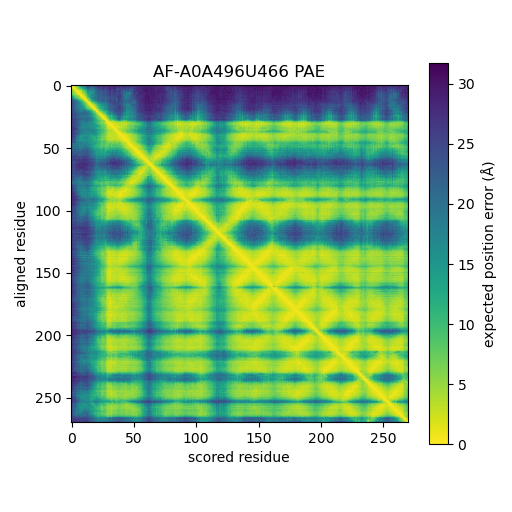1.00 94.69 175 ALA A N 1
ATOM 1411 C CA . ALA A 1 175 ? 0.392 2.487 16.015 1.00 94.69 175 ALA A CA 1
ATOM 1412 C C . ALA A 1 175 ? -0.762 3.316 15.450 1.00 94.69 175 ALA A C 1
ATOM 1414 O O . ALA A 1 175 ? -0.627 3.966 14.417 1.00 94.69 175 ALA A O 1
ATOM 1415 N N . GLY A 1 176 ? -1.895 3.304 16.137 1.00 94.00 176 GLY A N 1
ATOM 1416 C CA . GLY A 1 176 ? -3.068 4.094 15.799 1.00 94.00 176 GLY A CA 1
ATOM 1417 C C . GLY A 1 176 ? -3.608 4.817 17.023 1.00 94.00 176 GLY A C 1
ATOM 1418 O O . GLY A 1 176 ? -3.639 4.250 18.114 1.00 94.00 176 GLY A O 1
ATOM 1419 N N . PHE A 1 177 ? -4.051 6.054 16.844 1.00 94.44 177 PHE A N 1
ATOM 1420 C CA . PHE A 1 177 ? -4.860 6.797 17.799 1.00 94.44 177 PHE A CA 1
ATOM 1421 C C . PHE A 1 177 ? -6.220 7.078 17.175 1.00 94.44 177 PHE A C 1
ATOM 1423 O O . PHE A 1 177 ? -6.316 7.616 16.076 1.00 94.44 177 PHE A O 1
ATOM 1430 N N . PHE A 1 178 ? -7.277 6.700 17.876 1.00 91.06 178 PHE A N 1
ATOM 1431 C CA . PHE A 1 178 ? -8.584 6.515 17.280 1.00 91.06 178 PHE A CA 1
ATOM 1432 C C . PHE A 1 178 ? -9.676 7.143 18.121 1.00 91.06 178 PHE A C 1
ATOM 1434 O O . PHE A 1 178 ? -9.973 6.682 19.219 1.00 91.06 178 PHE A O 1
ATOM 1441 N N . THR A 1 179 ? -10.341 8.147 17.566 1.00 91.94 179 THR A N 1
ATOM 1442 C CA . THR A 1 179 ? -11.442 8.860 18.218 1.00 91.94 179 THR A CA 1
ATOM 1443 C C . THR A 1 179 ? -12.698 8.824 17.339 1.00 91.94 179 THR A C 1
ATOM 1445 O O . THR A 1 179 ? -12.653 8.349 16.194 1.00 91.94 179 THR A O 1
ATOM 1448 N N . PRO A 1 180 ? -13.849 9.307 17.842 1.00 89.19 180 PRO A N 1
ATOM 1449 C CA . PRO A 1 180 ? -15.042 9.470 17.015 1.00 89.19 180 PRO A CA 1
ATOM 1450 C C . PRO A 1 180 ? -14.848 10.410 15.817 1.00 89.19 180 PRO A C 1
ATOM 1452 O O . PRO A 1 180 ? -15.498 10.205 14.800 1.00 89.19 180 PRO A O 1
ATOM 1455 N N . ASN A 1 181 ? -13.929 11.382 15.905 1.00 91.56 181 ASN A N 1
ATOM 1456 C CA . ASN A 1 181 ? -13.787 12.458 14.913 1.00 91.56 181 ASN A CA 1
ATOM 1457 C C . ASN A 1 181 ? -12.479 12.390 14.116 1.00 91.56 181 ASN A C 1
ATOM 1459 O O . ASN A 1 181 ? -12.398 12.898 13.003 1.00 91.56 181 ASN A O 1
ATOM 1463 N N . ILE A 1 182 ? -11.438 11.805 14.700 1.00 93.19 182 ILE A N 1
ATOM 1464 C CA . ILE A 1 182 ? -10.076 11.806 14.167 1.00 93.19 182 ILE A CA 1
ATOM 1465 C C . ILE A 1 182 ? -9.464 10.427 14.371 1.00 93.19 182 ILE A C 1
ATOM 1467 O O . ILE A 1 182 ? -9.502 9.897 15.484 1.00 93.19 182 ILE A O 1
ATOM 1471 N N . ASP A 1 183 ? -8.861 9.894 13.317 1.00 90.88 183 ASP A N 1
ATOM 1472 C CA . ASP A 1 183 ? -7.953 8.757 13.384 1.00 90.88 183 ASP A CA 1
ATOM 1473 C C . ASP A 1 183 ? -6.561 9.194 12.913 1.00 90.88 183 ASP A C 1
ATOM 1475 O O . ASP A 1 183 ? -6.429 9.871 11.897 1.00 90.88 183 ASP A O 1
ATOM 1479 N N . ILE A 1 184 ? -5.528 8.804 13.650 1.00 93.12 184 ILE A N 1
ATOM 1480 C CA . ILE A 1 184 ? -4.123 8.980 13.281 1.00 93.12 184 ILE A CA 1
ATOM 1481 C C . ILE A 1 184 ? -3.507 7.595 13.249 1.00 93.12 184 ILE A C 1
ATOM 1483 O O . ILE A 1 184 ? -3.667 6.839 14.204 1.00 93.12 184 ILE A O 1
ATOM 1487 N N . ILE A 1 185 ? -2.803 7.256 12.181 1.00 91.31 185 ILE A N 1
ATOM 1488 C CA . ILE A 1 185 ? -2.111 5.979 12.053 1.00 91.31 185 ILE A CA 1
ATOM 1489 C C . ILE A 1 185 ? -0.673 6.246 11.643 1.00 91.31 185 ILE A C 1
ATOM 1491 O O . ILE A 1 185 ? -0.411 7.103 10.809 1.00 91.31 185 ILE A O 1
ATOM 1495 N N . LEU A 1 186 ? 0.249 5.500 12.234 1.00 92.06 186 LEU A N 1
ATOM 1496 C CA . LEU A 1 186 ? 1.646 5.427 11.848 1.00 92.06 186 LEU A CA 1
ATOM 1497 C C . LEU A 1 186 ? 2.000 3.960 11.642 1.00 92.06 186 LEU A C 1
ATOM 1499 O O . LEU A 1 186 ? 1.651 3.102 12.451 1.00 92.06 186 LEU A O 1
ATOM 1503 N N . HIS A 1 187 ? 2.705 3.678 10.563 1.00 89.75 187 HIS A N 1
ATOM 1504 C CA . HIS A 1 187 ? 3.061 2.338 10.157 1.00 89.75 187 HIS A CA 1
ATOM 1505 C C . HIS A 1 187 ? 4.484 2.326 9.608 1.00 89.75 187 HIS A C 1
ATOM 1507 O O . HIS A 1 187 ? 4.848 3.170 8.793 1.00 89.75 187 HIS A O 1
ATOM 1513 N N . ILE A 1 188 ? 5.303 1.389 10.073 1.00 89.88 188 ILE A N 1
ATOM 1514 C CA . ILE A 1 188 ? 6.738 1.350 9.808 1.00 89.88 188 ILE A CA 1
ATOM 1515 C C . ILE A 1 188 ? 7.135 -0.054 9.363 1.00 89.88 188 ILE A C 1
ATOM 1517 O O . ILE A 1 188 ? 6.874 -1.044 10.049 1.00 89.88 188 ILE A O 1
ATOM 1521 N N . TYR A 1 189 ? 7.837 -0.107 8.236 1.00 87.69 189 TYR A N 1
ATOM 1522 C CA . TYR A 1 189 ? 8.588 -1.262 7.766 1.00 87.69 189 TYR A CA 1
ATOM 1523 C C . TYR A 1 189 ? 10.065 -0.880 7.800 1.00 87.69 189 TYR A C 1
ATOM 1525 O O . TYR A 1 189 ? 10.475 -0.055 6.992 1.00 87.69 189 TYR A O 1
ATOM 1533 N N . PRO A 1 190 ? 10.889 -1.427 8.703 1.00 85.56 190 PRO A N 1
ATOM 1534 C CA . PRO A 1 190 ? 12.267 -0.981 8.887 1.00 85.56 190 PRO A CA 1
ATOM 1535 C C . PRO A 1 190 ? 13.226 -1.345 7.742 1.00 85.56 190 PRO A C 1
ATOM 1537 O O . PRO A 1 190 ? 14.396 -0.973 7.800 1.00 85.56 190 PRO A O 1
ATOM 1540 N N . GLY A 1 191 ? 12.742 -2.026 6.702 1.00 84.12 191 GLY A N 1
ATOM 1541 C CA . GLY A 1 191 ? 13.550 -2.548 5.606 1.00 84.12 191 GLY A CA 1
ATOM 1542 C C . GLY A 1 191 ? 14.136 -3.924 5.919 1.00 84.12 191 GLY A C 1
ATOM 1543 O O . GLY A 1 191 ? 14.129 -4.387 7.062 1.00 84.12 191 GLY A O 1
ATOM 1544 N N . ALA A 1 192 ? 14.609 -4.607 4.879 1.00 83.69 192 ALA A N 1
ATOM 1545 C CA . ALA A 1 192 ? 15.263 -5.908 4.999 1.00 83.69 192 ALA A CA 1
ATOM 1546 C C . ALA A 1 192 ? 16.140 -6.209 3.784 1.00 83.69 192 ALA A C 1
ATOM 1548 O O . ALA A 1 192 ? 15.855 -5.769 2.671 1.00 83.69 192 ALA A O 1
ATOM 1549 N N . ASN A 1 193 ? 17.177 -7.015 3.998 1.00 84.25 193 ASN A N 1
ATOM 1550 C CA . ASN A 1 193 ? 17.952 -7.588 2.904 1.00 84.25 193 ASN A CA 1
ATOM 1551 C C . ASN A 1 193 ? 17.172 -8.748 2.282 1.00 84.25 193 ASN A C 1
ATOM 1553 O O . ASN A 1 193 ? 16.574 -9.552 3.005 1.00 84.25 193 ASN A O 1
ATOM 1557 N N . LEU A 1 194 ? 17.205 -8.844 0.956 1.00 82.62 194 LEU A N 1
ATOM 1558 C CA . LEU A 1 194 ? 16.632 -9.969 0.235 1.00 82.62 194 LEU A CA 1
ATOM 1559 C C . LEU A 1 194 ? 17.742 -10.974 -0.086 1.00 82.62 194 LEU A C 1
ATOM 1561 O O . LEU A 1 194 ? 18.812 -10.621 -0.566 1.00 82.62 194 LEU A O 1
ATOM 1565 N N . GLN A 1 195 ? 17.504 -12.243 0.222 1.00 84.56 195 GLN A N 1
ATOM 1566 C CA . GLN A 1 195 ? 18.340 -13.355 -0.218 1.00 84.56 195 GLN A CA 1
ATOM 1567 C C . GLN A 1 195 ? 18.043 -13.651 -1.690 1.00 84.56 195 GLN A C 1
ATOM 1569 O O . GLN A 1 195 ? 16.921 -13.438 -2.140 1.00 84.56 195 GLN A O 1
ATOM 1574 N N . GLY A 1 196 ? 19.033 -14.152 -2.432 1.00 77.19 196 GLY A N 1
ATOM 1575 C CA . GLY A 1 196 ? 18.916 -14.467 -3.865 1.00 77.19 196 GLY A CA 1
ATOM 1576 C C . GLY A 1 196 ? 19.464 -13.385 -4.800 1.00 77.19 196 GLY A C 1
ATOM 1577 O O . GLY A 1 196 ? 19.785 -13.688 -5.943 1.00 77.19 196 GLY A O 1
ATOM 1578 N N . ASP A 1 197 ? 19.647 -12.161 -4.301 1.00 70.00 197 ASP A N 1
ATOM 1579 C CA . ASP A 1 197 ? 20.321 -11.065 -4.999 1.00 70.00 197 ASP A CA 1
ATOM 1580 C C . ASP A 1 197 ? 20.907 -10.107 -3.947 1.00 70.00 197 ASP A C 1
ATOM 1582 O O . ASP A 1 197 ? 20.163 -9.431 -3.238 1.00 70.00 197 ASP A O 1
ATOM 1586 N N . VAL A 1 198 ? 22.237 -10.102 -3.791 1.00 61.19 198 VAL A N 1
ATOM 1587 C CA . VAL A 1 198 ? 22.949 -9.344 -2.737 1.00 61.19 198 VAL A CA 1
ATOM 1588 C C . VAL A 1 198 ? 22.754 -7.834 -2.852 1.00 61.19 198 VAL A C 1
ATOM 1590 O O . VAL A 1 198 ? 22.876 -7.128 -1.846 1.00 61.19 198 VAL A O 1
ATOM 1593 N N . ASP A 1 199 ? 22.406 -7.355 -4.044 1.00 66.19 199 ASP A N 1
ATOM 1594 C CA . ASP A 1 199 ? 22.175 -5.940 -4.294 1.00 66.19 199 ASP A CA 1
ATOM 1595 C C . ASP A 1 199 ? 20.736 -5.535 -3.967 1.00 66.19 199 ASP A C 1
ATOM 1597 O O . ASP A 1 199 ? 20.459 -4.348 -3.798 1.00 66.19 199 ASP A O 1
ATOM 1601 N N . LYS A 1 200 ? 19.809 -6.494 -3.801 1.00 70.06 200 LYS A N 1
ATOM 1602 C CA . LYS A 1 200 ? 18.405 -6.182 -3.534 1.00 70.06 200 LYS A CA 1
ATOM 1603 C C . LYS A 1 200 ? 18.089 -6.033 -2.054 1.00 70.06 200 LYS A C 1
ATOM 1605 O O . LYS A 1 200 ? 18.089 -6.980 -1.267 1.00 70.06 200 LYS A O 1
ATOM 1610 N N . LYS A 1 201 ? 17.706 -4.816 -1.683 1.00 78.88 201 LYS A N 1
ATOM 1611 C CA . LYS A 1 201 ? 17.228 -4.459 -0.346 1.00 78.88 201 LYS A CA 1
ATOM 1612 C C . LYS A 1 201 ? 15.859 -3.808 -0.428 1.00 78.88 201 LYS A C 1
ATOM 1614 O O . LYS A 1 201 ? 15.544 -3.101 -1.385 1.00 78.88 201 LYS A O 1
ATOM 1619 N N . LEU A 1 202 ? 15.037 -4.069 0.579 1.00 79.50 202 LEU A N 1
ATOM 1620 C CA . LEU A 1 202 ? 13.780 -3.366 0.777 1.00 79.50 202 LEU A CA 1
ATOM 1621 C C . LEU A 1 202 ? 14.037 -2.125 1.631 1.00 79.50 202 LEU A C 1
ATOM 1623 O O . LEU A 1 202 ? 14.681 -2.250 2.679 1.00 79.50 202 LEU A O 1
ATOM 1627 N N . PRO A 1 203 ? 13.541 -0.952 1.205 1.00 78.50 203 PRO A N 1
ATOM 1628 C CA . PRO A 1 203 ? 13.776 0.291 1.915 1.00 78.50 203 PRO A CA 1
ATOM 1629 C C . PRO A 1 203 ? 13.056 0.293 3.263 1.00 78.50 203 PRO A C 1
ATOM 1631 O O . PRO A 1 203 ? 12.053 -0.398 3.463 1.00 78.50 203 PRO A O 1
ATOM 1634 N N . LEU A 1 204 ? 13.538 1.141 4.172 1.00 85.62 204 LEU A N 1
ATOM 1635 C CA . LEU A 1 204 ? 12.709 1.598 5.284 1.00 85.62 204 LEU A CA 1
ATOM 1636 C C . LEU A 1 204 ? 11.522 2.364 4.690 1.00 85.62 204 LEU A C 1
ATOM 1638 O O . LEU A 1 204 ? 11.728 3.326 3.953 1.00 85.62 204 LEU A O 1
ATOM 1642 N N . VAL A 1 205 ? 10.305 1.972 5.048 1.00 84.81 205 VAL A N 1
ATOM 1643 C CA . VAL A 1 205 ? 9.071 2.659 4.663 1.00 84.81 205 VAL A CA 1
ATOM 1644 C C . VAL A 1 205 ? 8.360 3.135 5.918 1.00 84.81 205 VAL A C 1
ATOM 1646 O O . VAL A 1 205 ? 8.052 2.342 6.808 1.00 84.81 205 VAL A O 1
ATOM 1649 N N . VAL A 1 206 ? 8.076 4.430 5.976 1.00 88.19 206 VAL A N 1
ATOM 1650 C CA . VAL A 1 206 ? 7.246 5.048 7.008 1.00 88.19 206 VAL A CA 1
ATOM 1651 C C . VAL A 1 206 ? 5.996 5.582 6.334 1.00 88.19 206 VAL A C 1
ATOM 1653 O O . VAL A 1 206 ? 6.078 6.376 5.403 1.00 88.19 206 VAL A O 1
ATOM 1656 N N . HIS A 1 207 ? 4.839 5.143 6.800 1.00 86.88 207 HIS A N 1
ATOM 1657 C CA . HIS A 1 207 ? 3.544 5.553 6.288 1.00 86.88 207 HIS A CA 1
ATOM 1658 C C . HIS A 1 207 ? 2.693 6.097 7.428 1.00 86.88 207 HIS A C 1
ATOM 1660 O O . HIS A 1 207 ? 2.602 5.478 8.487 1.00 86.88 207 HIS A O 1
ATOM 1666 N N . GLY A 1 208 ? 2.079 7.253 7.220 1.00 87.50 208 GLY A N 1
ATOM 1667 C CA . GLY A 1 208 ? 1.201 7.884 8.188 1.00 87.50 208 GLY A CA 1
ATOM 1668 C C . GLY A 1 208 ? -0.105 8.319 7.549 1.00 87.50 208 GLY A C 1
ATOM 1669 O O . GLY A 1 208 ? -0.093 8.878 6.457 1.00 87.50 208 GLY A O 1
ATOM 1670 N N . ASP A 1 209 ? -1.207 8.115 8.264 1.00 87.81 209 ASP A N 1
ATOM 1671 C CA . ASP A 1 209 ? -2.532 8.585 7.877 1.00 87.81 209 ASP A CA 1
ATOM 1672 C C . ASP A 1 209 ? -3.104 9.503 8.953 1.00 87.81 209 ASP A C 1
ATOM 1674 O O . ASP A 1 209 ? -3.088 9.181 10.141 1.00 87.81 209 ASP A O 1
ATOM 1678 N N . LEU A 1 210 ? -3.699 10.608 8.523 1.00 90.81 210 LEU A N 1
ATOM 1679 C CA . LEU A 1 210 ? -4.618 11.417 9.310 1.00 90.81 210 LEU A CA 1
ATOM 1680 C C . LEU A 1 210 ? -5.988 11.352 8.645 1.00 90.81 210 LEU A C 1
ATOM 1682 O O . LEU A 1 210 ? -6.148 11.770 7.503 1.00 90.81 210 LEU A O 1
ATOM 1686 N N . THR A 1 211 ? -6.989 10.860 9.362 1.00 88.75 211 THR A N 1
ATOM 1687 C CA . THR A 1 211 ? -8.367 10.786 8.880 1.00 88.75 211 THR A CA 1
ATOM 1688 C C . THR A 1 211 ? -9.286 11.625 9.752 1.00 88.75 211 THR A C 1
ATOM 1690 O O . THR A 1 211 ? -9.411 11.381 10.949 1.00 88.75 211 THR A O 1
ATOM 1693 N N . LEU A 1 212 ? -9.976 12.579 9.135 1.00 91.00 212 LEU A N 1
ATOM 1694 C CA . LEU A 1 212 ? -11.058 13.356 9.729 1.00 91.00 212 LEU A CA 1
ATOM 1695 C C . LEU A 1 212 ? -12.395 12.706 9.366 1.00 91.00 212 LEU A C 1
ATOM 1697 O O . LEU A 1 212 ? -12.663 12.456 8.189 1.00 91.00 212 LEU A O 1
ATOM 1701 N N . LYS A 1 213 ? -13.232 12.438 10.368 1.00 87.88 213 LYS A N 1
ATOM 1702 C CA . LYS A 1 213 ? -14.558 11.823 10.229 1.00 87.88 213 LYS A CA 1
ATOM 1703 C C . LYS A 1 213 ? -15.640 12.888 10.313 1.00 87.88 213 LYS A C 1
ATOM 1705 O O . LYS A 1 213 ? -15.626 13.705 11.228 1.00 87.88 213 LYS A O 1
ATOM 1710 N N . ALA A 1 214 ? -16.560 12.848 9.359 1.00 85.38 214 ALA A N 1
ATOM 1711 C CA . ALA A 1 214 ? -17.643 13.805 9.172 1.00 85.38 214 ALA A CA 1
ATOM 1712 C C . ALA A 1 214 ? -17.207 15.282 9.308 1.00 85.38 214 ALA A C 1
ATOM 1714 O O . ALA A 1 214 ? -17.820 16.032 10.070 1.00 85.38 214 ALA A O 1
ATOM 1715 N N . PRO A 1 215 ? -16.153 15.736 8.595 1.00 76.12 215 PRO A N 1
ATOM 1716 C CA . PRO A 1 215 ? -15.710 17.129 8.675 1.00 76.12 215 PRO A CA 1
ATOM 1717 C C . PRO A 1 215 ? -16.779 18.138 8.231 1.00 76.12 215 PRO A C 1
ATOM 1719 O O . PRO A 1 215 ? -16.706 19.305 8.607 1.00 76.12 215 PRO A O 1
ATOM 1722 N N . SER A 1 216 ? -17.772 17.721 7.435 1.00 84.19 216 SER A N 1
ATOM 1723 C CA . SER A 1 216 ? -18.938 18.547 7.109 1.00 84.19 216 SER A CA 1
ATOM 1724 C C . SER A 1 216 ? -20.152 17.690 6.735 1.00 84.19 216 SER A C 1
ATOM 1726 O O . SER A 1 216 ? -20.032 16.489 6.528 1.00 84.19 216 SER A O 1
ATOM 1728 N N . LYS A 1 217 ? -21.327 18.312 6.556 1.00 80.38 217 LYS A N 1
ATOM 1729 C CA . LYS A 1 217 ? -22.541 17.620 6.070 1.00 80.38 217 LYS A CA 1
ATOM 1730 C C . LYS A 1 217 ? -22.406 17.029 4.657 1.00 80.38 217 LYS A C 1
ATOM 1732 O O . LYS A 1 217 ? -23.235 16.219 4.268 1.00 80.38 217 LYS A O 1
ATOM 1737 N N . GLN A 1 218 ? -21.425 17.485 3.880 1.00 81.62 218 GLN A N 1
ATOM 1738 C CA . GLN A 1 218 ? -21.196 17.083 2.487 1.00 81.62 218 GLN A CA 1
ATOM 1739 C C . GLN A 1 218 ? -19.978 16.157 2.341 1.00 81.62 218 GLN A C 1
ATOM 1741 O O . GLN A 1 218 ? -19.714 15.660 1.252 1.00 81.62 218 GLN A O 1
ATOM 1746 N N . LEU A 1 219 ? -19.206 15.960 3.415 1.00 80.88 219 LEU A N 1
ATOM 1747 C CA . LEU A 1 219 ? -17.967 15.187 3.415 1.00 80.88 219 LEU A CA 1
ATOM 1748 C C . LEU A 1 219 ? -17.936 14.305 4.655 1.00 80.88 219 LEU A C 1
ATOM 1750 O O . LEU A 1 219 ? -17.784 14.800 5.771 1.00 80.88 219 LEU A O 1
ATOM 1754 N N . ASP A 1 220 ? -18.026 13.000 4.439 1.00 82.00 220 ASP A N 1
ATOM 1755 C CA . ASP A 1 220 ? -18.074 12.001 5.504 1.00 82.00 220 ASP A CA 1
ATOM 1756 C C . ASP A 1 220 ? -16.682 11.614 5.987 1.00 82.00 220 ASP A C 1
ATOM 1758 O O . ASP A 1 220 ? -16.502 11.219 7.140 1.00 82.00 220 ASP A O 1
ATOM 1762 N N . ARG A 1 221 ? -15.674 11.726 5.119 1.00 83.38 221 ARG A N 1
ATOM 1763 C CA . ARG A 1 221 ? -14.295 11.417 5.488 1.00 83.38 221 ARG A CA 1
ATOM 1764 C C . ARG A 1 221 ? -13.298 12.178 4.632 1.00 83.38 221 ARG A C 1
ATOM 1766 O O . ARG A 1 221 ? -13.441 12.242 3.415 1.00 83.38 221 ARG A O 1
ATOM 1773 N N . VAL A 1 222 ? -12.249 12.682 5.270 1.00 85.69 222 VAL A N 1
ATOM 1774 C CA . VAL A 1 222 ? -11.054 13.200 4.596 1.00 85.69 222 VAL A CA 1
ATOM 1775 C C . VAL A 1 222 ? -9.846 12.474 5.155 1.00 85.69 222 VAL A C 1
ATOM 1777 O O . VAL A 1 222 ? -9.651 12.475 6.365 1.00 85.69 222 VAL A O 1
ATOM 1780 N N . THR A 1 223 ? -9.049 11.860 4.289 1.00 85.00 223 THR A N 1
ATOM 1781 C CA . THR A 1 223 ? -7.819 11.160 4.661 1.00 85.00 223 THR A CA 1
ATOM 1782 C C . THR A 1 223 ? -6.637 11.827 3.981 1.00 85.00 223 THR A C 1
ATOM 1784 O O . THR A 1 223 ? -6.642 12.014 2.766 1.00 85.00 223 THR A O 1
ATOM 1787 N N . ILE A 1 224 ? -5.638 12.186 4.776 1.00 86.62 224 ILE A N 1
ATOM 1788 C CA . ILE A 1 224 ? -4.349 12.697 4.330 1.00 86.62 224 ILE A CA 1
ATOM 1789 C C . ILE A 1 224 ? -3.322 11.624 4.664 1.00 86.62 224 ILE A C 1
ATOM 1791 O O . ILE A 1 224 ? -3.164 11.272 5.832 1.00 86.62 224 ILE A O 1
ATOM 1795 N N . SER A 1 225 ? -2.637 11.125 3.647 1.00 84.00 225 SER A N 1
ATOM 1796 C CA . SER A 1 225 ? -1.619 10.091 3.780 1.00 84.00 225 SER A CA 1
ATOM 1797 C C . SER A 1 225 ? -0.259 10.648 3.389 1.00 84.00 225 SER A C 1
ATOM 1799 O O . SER A 1 225 ? -0.135 11.360 2.392 1.00 84.00 225 SER A O 1
ATOM 1801 N N . LEU A 1 226 ? 0.767 10.293 4.152 1.00 85.25 226 LEU A N 1
ATOM 1802 C CA . LEU A 1 226 ? 2.160 10.594 3.858 1.00 85.25 226 LEU A CA 1
ATOM 1803 C C . LEU A 1 226 ? 2.954 9.292 3.872 1.00 85.25 226 LEU A C 1
ATOM 1805 O O . LEU A 1 226 ? 2.829 8.490 4.794 1.00 85.25 226 LEU A O 1
ATOM 1809 N N . THR A 1 227 ? 3.787 9.093 2.863 1.00 83.31 227 THR A N 1
ATOM 1810 C CA . THR A 1 227 ? 4.694 7.954 2.761 1.00 83.31 227 THR A CA 1
ATOM 1811 C C . THR A 1 227 ? 6.103 8.464 2.527 1.00 83.31 227 THR A C 1
ATOM 1813 O O . THR A 1 227 ? 6.327 9.317 1.674 1.00 83.31 227 THR A O 1
ATOM 1816 N N . TYR A 1 228 ? 7.051 7.931 3.282 1.00 84.06 228 TYR A N 1
ATOM 1817 C CA . TYR A 1 228 ? 8.476 8.150 3.105 1.00 84.06 228 TYR A CA 1
ATOM 1818 C C . TYR A 1 228 ? 9.163 6.805 2.897 1.00 84.06 228 TYR A C 1
ATOM 1820 O O . TYR A 1 228 ? 8.937 5.871 3.668 1.00 84.06 228 TYR A O 1
ATOM 1828 N N . GLU A 1 229 ? 10.015 6.719 1.883 1.00 81.31 229 GLU A N 1
ATOM 1829 C CA . GLU A 1 229 ? 10.814 5.535 1.582 1.00 81.31 229 GLU A CA 1
ATOM 1830 C C . GLU A 1 229 ? 12.295 5.909 1.519 1.00 81.31 229 GLU A C 1
ATOM 1832 O O . GLU A 1 229 ? 12.697 6.771 0.733 1.00 81.31 229 GLU A O 1
ATOM 1837 N N . ASN A 1 230 ? 13.112 5.252 2.345 1.00 83.69 230 ASN A N 1
ATOM 1838 C CA . ASN A 1 230 ? 14.555 5.458 2.364 1.00 83.69 230 ASN A CA 1
ATOM 1839 C C . ASN A 1 230 ? 15.259 4.468 1.430 1.00 83.69 230 ASN A C 1
ATOM 1841 O O . ASN A 1 230 ? 15.561 3.331 1.815 1.00 83.69 230 ASN A O 1
ATOM 1845 N N . TRP A 1 231 ? 15.512 4.915 0.204 1.00 73.44 231 TRP A N 1
ATOM 1846 C CA . TRP A 1 231 ? 16.187 4.123 -0.819 1.00 73.44 231 TRP A CA 1
ATOM 1847 C C . TRP A 1 231 ? 17.704 4.301 -0.812 1.00 73.44 231 TRP A C 1
ATOM 1849 O O . TRP A 1 231 ? 18.397 3.347 -1.142 1.00 73.44 231 TRP A O 1
ATOM 1859 N N . GLU A 1 232 ? 18.230 5.436 -0.348 1.00 65.75 232 GLU A N 1
ATOM 1860 C CA . GLU A 1 232 ? 19.673 5.738 -0.380 1.00 65.75 232 GLU A CA 1
ATOM 1861 C C . GLU A 1 232 ? 20.507 4.749 0.446 1.00 65.75 232 GLU A C 1
ATOM 1863 O O . GLU A 1 232 ? 21.634 4.407 0.092 1.00 65.75 232 GLU A O 1
ATOM 1868 N N . LYS A 1 233 ? 19.950 4.231 1.549 1.00 61.56 233 LYS A N 1
ATOM 1869 C CA . LYS A 1 233 ? 20.601 3.171 2.341 1.00 61.56 233 LYS A CA 1
ATOM 1870 C C . LYS A 1 233 ? 20.527 1.788 1.686 1.00 61.56 233 LYS A C 1
ATOM 1872 O O . LYS A 1 233 ? 21.233 0.870 2.109 1.00 61.56 233 LYS A O 1
ATOM 1877 N N . SER A 1 234 ? 19.653 1.633 0.696 1.00 60.97 234 SER A N 1
ATOM 1878 C CA . SER A 1 234 ? 19.349 0.371 0.023 1.00 60.97 234 SER A CA 1
ATOM 1879 C C . SER A 1 234 ? 20.069 0.258 -1.323 1.00 60.97 234 SER A C 1
ATOM 1881 O O . SER A 1 234 ? 20.630 -0.798 -1.599 1.00 60.97 234 SER A O 1
ATOM 1883 N N . TYR A 1 235 ? 20.119 1.342 -2.106 1.00 61.81 235 TYR A N 1
ATOM 1884 C CA . TYR A 1 235 ? 20.762 1.421 -3.418 1.00 61.81 235 TYR A CA 1
ATOM 1885 C C . TYR A 1 235 ? 21.398 2.801 -3.623 1.00 61.81 235 TYR A C 1
ATOM 1887 O O . TYR A 1 235 ? 20.753 3.823 -3.411 1.00 61.81 235 TYR A O 1
ATOM 1895 N N . SER A 1 236 ? 22.6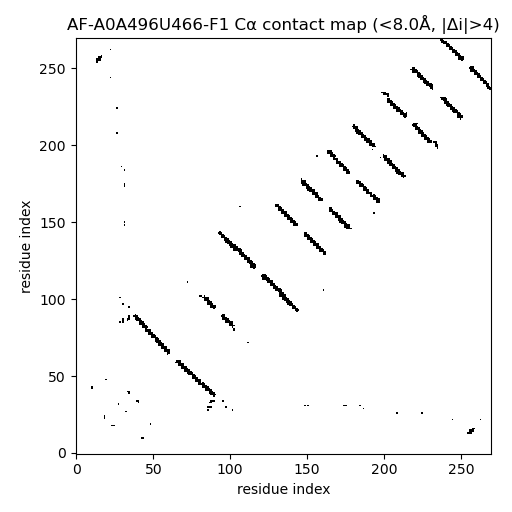38 2.838 -4.112 1.00 55.50 236 SER A N 1
ATOM 1896 C CA . SER A 1 236 ? 23.420 4.075 -4.272 1.00 55.50 236 SER A CA 1
ATOM 1897 C C . SER A 1 236 ? 22.910 5.043 -5.347 1.00 55.50 236 SER A C 1
ATOM 1899 O O . SER A 1 236 ? 23.374 6.174 -5.384 1.00 55.50 236 SER A O 1
ATOM 1901 N N . TYR A 1 237 ? 21.997 4.607 -6.221 1.00 59.38 237 TYR A N 1
ATOM 1902 C CA . TYR A 1 237 ? 21.488 5.388 -7.363 1.00 59.38 237 TYR A CA 1
ATOM 1903 C C . TYR A 1 237 ? 20.021 5.822 -7.208 1.00 59.38 237 TYR A C 1
ATOM 1905 O O . TYR A 1 237 ? 19.464 6.463 -8.096 1.00 59.38 237 TYR A O 1
ATOM 1913 N N . TYR A 1 238 ? 19.369 5.429 -6.109 1.00 63.12 238 TYR A N 1
ATOM 1914 C CA . TYR A 1 238 ? 17.977 5.777 -5.839 1.00 63.12 238 TYR A CA 1
ATOM 1915 C C . TYR A 1 238 ? 17.905 6.805 -4.719 1.00 63.12 238 TYR A C 1
ATOM 1917 O O . TYR A 1 238 ? 18.391 6.568 -3.612 1.00 63.12 238 TYR A O 1
ATOM 1925 N N . HIS A 1 239 ? 17.231 7.919 -4.992 1.00 70.56 239 HIS A N 1
ATOM 1926 C CA . HIS A 1 239 ? 16.954 8.932 -3.981 1.00 70.56 239 HIS A CA 1
ATOM 1927 C C . HIS A 1 239 ? 15.768 8.532 -3.113 1.00 70.56 239 HIS A C 1
ATOM 1929 O O . HIS A 1 239 ? 14.890 7.754 -3.505 1.00 70.56 239 HIS A O 1
ATOM 1935 N N . ASN A 1 240 ? 15.722 9.100 -1.912 1.00 77.44 240 ASN A N 1
ATOM 1936 C CA . ASN A 1 240 ? 14.581 8.919 -1.028 1.00 77.44 240 ASN A CA 1
ATOM 1937 C C . ASN A 1 240 ? 13.284 9.398 -1.698 1.00 77.44 240 ASN A C 1
ATOM 1939 O O . ASN A 1 240 ? 13.252 10.424 -2.378 1.00 77.44 240 ASN A O 1
ATOM 1943 N N . THR A 1 241 ? 12.200 8.659 -1.477 1.00 74.88 241 THR A N 1
ATOM 1944 C CA . THR A 1 241 ? 10.888 8.970 -2.053 1.00 74.88 241 THR A CA 1
ATOM 1945 C C . THR A 1 241 ? 9.973 9.535 -0.976 1.00 74.88 241 THR A C 1
ATOM 1947 O O . THR A 1 241 ? 9.889 8.992 0.127 1.00 74.88 241 THR A O 1
ATOM 1950 N N . ILE A 1 242 ? 9.274 10.626 -1.296 1.00 77.19 242 ILE A N 1
ATOM 1951 C CA . ILE A 1 242 ? 8.213 11.202 -0.466 1.00 77.19 242 ILE A CA 1
ATOM 1952 C C . ILE A 1 242 ? 6.941 11.235 -1.306 1.00 77.19 242 ILE A C 1
ATOM 1954 O O . ILE A 1 242 ? 6.914 11.811 -2.392 1.00 77.19 242 ILE A O 1
ATOM 1958 N N . GLY A 1 243 ? 5.889 10.604 -0.797 1.00 75.81 243 GLY A N 1
ATOM 1959 C CA . GLY A 1 243 ? 4.564 10.574 -1.396 1.00 75.81 243 GLY A CA 1
ATOM 1960 C C . GLY A 1 243 ? 3.534 11.177 -0.455 1.00 75.81 243 GLY A C 1
ATOM 1961 O O . GLY A 1 243 ? 3.497 10.835 0.724 1.00 75.81 243 GLY A O 1
ATOM 1962 N N . GLY A 1 244 ? 2.689 12.062 -0.964 1.00 69.88 244 GLY A N 1
ATOM 1963 C CA . GLY A 1 244 ? 1.538 12.611 -0.259 1.00 69.88 244 GLY A CA 1
ATOM 1964 C C . GLY A 1 244 ? 0.255 12.292 -1.013 1.00 69.88 244 GLY A C 1
ATOM 1965 O O . GLY A 1 244 ? 0.223 12.355 -2.239 1.00 69.88 244 GLY A O 1
ATOM 1966 N N . MET A 1 245 ? -0.818 11.975 -0.297 1.00 78.38 245 MET A N 1
ATOM 1967 C CA . MET A 1 245 ? -2.135 11.753 -0.885 1.00 78.38 245 MET A CA 1
ATOM 1968 C C . MET A 1 245 ? -3.216 12.417 -0.046 1.00 78.38 245 MET A C 1
ATOM 1970 O O . MET A 1 245 ? -3.174 12.381 1.180 1.00 78.38 245 MET A O 1
ATOM 1974 N N . ILE A 1 246 ? -4.215 12.984 -0.713 1.00 77.38 246 ILE A N 1
ATOM 1975 C CA . ILE A 1 246 ? -5.449 13.443 -0.078 1.00 77.38 246 ILE A CA 1
ATOM 1976 C C . ILE A 1 246 ? -6.606 12.701 -0.729 1.00 77.38 246 ILE A C 1
ATOM 1978 O O . ILE A 1 246 ? -6.696 12.640 -1.952 1.00 77.38 246 ILE A O 1
ATOM 1982 N N . SER A 1 247 ? -7.484 12.136 0.091 1.00 77.75 247 SER A N 1
ATOM 1983 C CA . SER A 1 247 ? -8.698 11.444 -0.332 1.00 77.75 247 SER A CA 1
ATOM 1984 C C . SER A 1 247 ? -9.910 12.009 0.397 1.00 77.75 247 SER A C 1
ATOM 1986 O O . SER A 1 247 ? -9.902 12.160 1.616 1.00 77.75 247 SER A O 1
ATOM 1988 N N . LEU A 1 248 ? -10.965 12.294 -0.351 1.00 79.12 248 LEU A N 1
ATOM 1989 C CA . LEU A 1 248 ? -12.249 12.804 0.104 1.00 79.12 248 LEU A CA 1
ATOM 1990 C C . LEU A 1 248 ? -13.300 11.725 -0.142 1.00 79.12 248 LEU A C 1
ATOM 1992 O O . LEU A 1 248 ? -13.316 11.126 -1.216 1.00 79.12 248 LEU A O 1
ATOM 1996 N N . TYR A 1 249 ? -14.183 11.491 0.822 1.00 7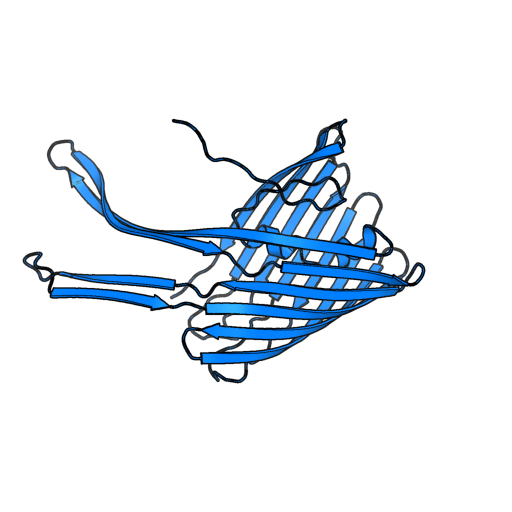7.88 249 TYR A N 1
ATOM 1997 C CA . TYR A 1 249 ? -15.274 10.536 0.682 1.00 77.88 249 TYR A CA 1
ATOM 1998 C C . TYR A 1 249 ? -16.604 11.161 1.077 1.00 77.88 249 TYR A C 1
ATOM 2000 O O . TYR A 1 249 ? -16.698 11.863 2.088 1.00 77.88 249 TYR A O 1
ATOM 2008 N N . HIS A 1 250 ? -17.630 10.832 0.304 1.00 79.62 250 HIS A N 1
ATOM 2009 C CA . HIS A 1 250 ? -19.017 11.150 0.588 1.00 79.62 250 HIS A CA 1
ATOM 2010 C C . HIS A 1 250 ? -19.880 9.899 0.431 1.00 79.62 250 HIS A C 1
ATOM 2012 O O . HIS A 1 250 ? -19.719 9.163 -0.536 1.00 79.62 250 HIS A O 1
ATOM 2018 N N . THR A 1 251 ? -20.782 9.650 1.370 1.00 78.38 251 THR A N 1
ATOM 2019 C CA . THR A 1 251 ? -21.744 8.553 1.351 1.00 78.38 251 THR A CA 1
ATOM 2020 C C . THR A 1 251 ? -23.134 9.117 1.118 1.00 78.38 251 THR A C 1
ATOM 2022 O O . THR A 1 251 ? -23.658 9.896 1.912 1.00 78.38 251 THR A O 1
ATOM 2025 N N . PHE A 1 252 ? -23.726 8.713 0.003 1.00 78.06 252 PHE A N 1
ATOM 2026 C CA . PHE A 1 252 ? -25.090 9.047 -0.356 1.00 78.06 252 PHE A CA 1
ATOM 2027 C C . PHE A 1 252 ? -26.084 8.290 0.541 1.00 78.06 252 PHE A C 1
ATOM 2029 O O . PHE A 1 252 ? -25.744 7.327 1.230 1.00 78.06 252 PHE A O 1
ATOM 2036 N N . GLN A 1 253 ? -27.341 8.734 0.548 1.00 80.06 253 GLN A N 1
ATOM 2037 C CA . GLN A 1 253 ? -28.394 8.170 1.406 1.00 80.06 253 GLN A CA 1
ATOM 2038 C C . GLN A 1 253 ? -28.686 6.686 1.130 1.00 80.06 253 GLN A C 1
ATOM 2040 O O . GLN A 1 253 ? -29.149 5.976 2.017 1.00 80.06 253 GLN A O 1
ATOM 2045 N N . ASP A 1 254 ? -28.394 6.217 -0.082 1.00 75.31 254 ASP A N 1
ATOM 2046 C CA . ASP A 1 254 ? -28.488 4.818 -0.511 1.00 75.31 254 ASP A CA 1
ATOM 2047 C C . ASP A 1 254 ? -27.274 3.973 -0.074 1.00 75.31 254 ASP A C 1
ATOM 2049 O O . ASP A 1 254 ? -27.122 2.830 -0.500 1.00 75.31 254 ASP A O 1
ATOM 2053 N N . VAL A 1 255 ? -26.428 4.520 0.808 1.00 73.06 255 VAL A N 1
ATOM 2054 C CA . VAL A 1 255 ? -25.206 3.900 1.340 1.00 73.06 255 VAL A CA 1
ATOM 2055 C C . VAL A 1 255 ? -24.093 3.761 0.288 1.00 73.06 255 VAL A C 1
ATOM 2057 O O . VAL A 1 255 ? -23.054 3.156 0.553 1.00 73.06 255 VAL A O 1
ATOM 2060 N N . THR A 1 256 ? -24.251 4.361 -0.895 1.00 75.06 256 THR A N 1
ATOM 2061 C CA . THR A 1 256 ? -23.192 4.416 -1.906 1.00 75.06 256 THR A CA 1
ATOM 2062 C C . THR A 1 256 ? -22.123 5.421 -1.480 1.00 75.06 256 THR A C 1
ATOM 2064 O O . THR A 1 256 ? -22.411 6.604 -1.319 1.00 75.06 256 THR A O 1
ATOM 2067 N N . THR A 1 257 ? -20.866 4.996 -1.333 1.00 71.12 257 THR A N 1
ATOM 2068 C CA . THR A 1 257 ? -19.746 5.913 -1.063 1.00 71.12 257 THR A CA 1
ATOM 2069 C C . THR A 1 257 ? -19.003 6.292 -2.347 1.00 71.12 257 THR A C 1
ATOM 2071 O O . THR A 1 257 ? -18.444 5.429 -3.020 1.00 71.12 257 THR A O 1
ATOM 2074 N N . LEU A 1 258 ? -18.930 7.590 -2.649 1.00 74.25 258 LEU A N 1
ATOM 2075 C CA . LEU A 1 258 ? -18.022 8.179 -3.632 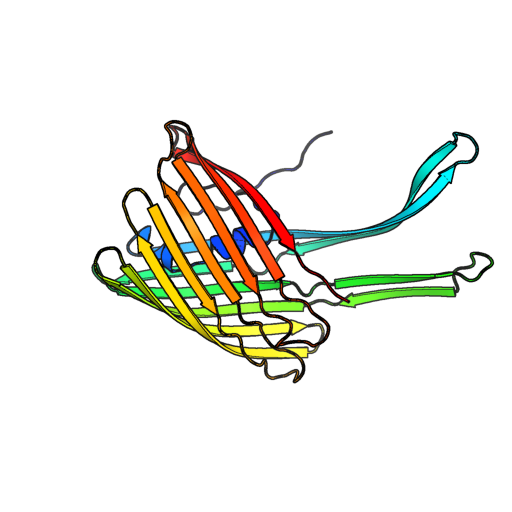1.00 74.25 258 LEU A CA 1
ATOM 2076 C C . LEU A 1 258 ? -16.714 8.595 -2.953 1.00 74.25 258 LEU A C 1
ATOM 2078 O O . LEU A 1 258 ? -16.732 9.353 -1.986 1.00 74.25 258 LEU A O 1
ATOM 2082 N N . GLY A 1 259 ? -15.583 8.135 -3.486 1.00 76.12 259 GLY A N 1
ATOM 2083 C CA . GLY A 1 259 ? -14.245 8.569 -3.085 1.00 76.12 259 GLY A CA 1
ATOM 2084 C C . GLY A 1 259 ? -13.524 9.280 -4.228 1.00 76.12 259 GLY A C 1
ATOM 2085 O O . GLY A 1 259 ? -13.506 8.775 -5.348 1.00 76.12 259 GLY A O 1
ATOM 2086 N N . VAL A 1 260 ? -12.908 10.428 -3.949 1.00 73.25 260 VAL A N 1
ATOM 2087 C CA . VAL A 1 260 ? -12.043 11.158 -4.888 1.00 73.25 260 VAL A CA 1
ATOM 2088 C C . VAL A 1 260 ? -10.736 11.482 -4.185 1.00 73.25 260 VAL A C 1
ATOM 2090 O O . VAL A 1 260 ? -10.752 12.005 -3.076 1.00 73.25 260 VAL A O 1
ATOM 2093 N N . GLY A 1 261 ? -9.602 11.208 -4.820 1.00 68.44 261 GLY A N 1
ATOM 2094 C CA . GLY A 1 261 ? -8.302 11.524 -4.245 1.00 68.44 261 GLY A CA 1
ATOM 2095 C C . GLY A 1 261 ? -7.256 11.871 -5.291 1.00 68.44 261 GLY A C 1
ATOM 2096 O O . GLY A 1 261 ? -7.389 11.524 -6.463 1.00 68.44 261 GLY A O 1
ATOM 2097 N N . GLY A 1 262 ? -6.222 12.572 -4.843 1.00 67.50 262 GLY A N 1
ATOM 2098 C CA . GLY A 1 262 ? -5.037 12.895 -5.626 1.00 67.50 262 GLY A CA 1
ATOM 2099 C C . GLY A 1 262 ? -3.788 12.556 -4.828 1.00 67.50 262 GLY A C 1
ATOM 2100 O O . GLY A 1 262 ? -3.752 12.791 -3.618 1.00 67.50 262 GLY A O 1
ATOM 2101 N N . SER A 1 263 ? -2.779 12.003 -5.499 1.00 71.56 263 SER A N 1
ATOM 2102 C CA . SER A 1 263 ? -1.458 11.772 -4.921 1.00 71.56 263 SER A CA 1
ATOM 2103 C C . SER A 1 263 ? -0.375 12.506 -5.703 1.00 71.56 263 SER A C 1
ATOM 2105 O O . SER A 1 263 ? -0.503 12.756 -6.903 1.00 71.56 263 SER A O 1
ATOM 2107 N N . ILE A 1 264 ? 0.684 12.872 -4.993 1.00 67.25 264 ILE A N 1
ATOM 2108 C CA . ILE A 1 264 ? 1.927 13.395 -5.542 1.00 67.25 264 ILE A CA 1
ATOM 2109 C C . ILE A 1 264 ? 3.074 12.617 -4.918 1.00 67.25 264 ILE A C 1
ATOM 2111 O O . ILE A 1 264 ? 3.138 12.489 -3.698 1.00 67.25 264 ILE A O 1
ATOM 2115 N N . THR A 1 265 ? 3.981 12.123 -5.750 1.00 65.56 265 THR A N 1
ATOM 2116 C CA . THR A 1 265 ? 5.129 11.344 -5.294 1.00 65.56 265 THR A CA 1
ATOM 2117 C C . THR A 1 265 ? 6.374 11.861 -5.986 1.00 65.56 265 THR A C 1
ATOM 2119 O O . THR A 1 265 ? 6.408 11.983 -7.210 1.00 65.56 265 THR A O 1
ATOM 2122 N N . THR A 1 266 ? 7.391 12.206 -5.200 1.00 68.31 266 THR A N 1
ATOM 2123 C CA . THR A 1 266 ? 8.700 12.600 -5.713 1.00 68.31 266 THR A CA 1
ATOM 2124 C C . THR A 1 266 ? 9.585 11.364 -5.772 1.00 68.31 266 THR A C 1
ATOM 2126 O O . THR A 1 266 ? 9.925 10.817 -4.727 1.00 68.31 266 THR A O 1
ATOM 2129 N N . SER A 1 267 ? 9.982 10.938 -6.967 1.00 57.12 267 SER A N 1
ATOM 2130 C CA . SER A 1 267 ? 11.020 9.920 -7.153 1.00 57.12 267 SER A CA 1
ATOM 2131 C C . SER A 1 267 ? 12.059 10.454 -8.133 1.00 57.12 267 SER A C 1
ATOM 2133 O O . SER A 1 267 ? 11.701 10.805 -9.259 1.00 57.12 267 SER A O 1
ATOM 2135 N N . TYR A 1 268 ? 13.320 10.525 -7.710 1.00 44.56 268 TYR A N 1
ATOM 2136 C CA . TYR A 1 268 ? 14.443 10.884 -8.573 1.00 44.56 268 TYR A CA 1
ATOM 2137 C C . TYR A 1 268 ? 15.358 9.666 -8.720 1.00 44.56 268 TYR A C 1
ATOM 2139 O O . TYR A 1 268 ? 15.692 9.006 -7.734 1.00 44.56 268 TYR A O 1
ATOM 2147 N N . VAL A 1 269 ? 15.704 9.351 -9.963 1.00 44.78 269 VAL A N 1
ATOM 2148 C CA . VAL A 1 269 ? 16.718 8.360 -10.328 1.00 44.78 269 VAL A CA 1
ATOM 2149 C C . VAL A 1 269 ? 17.786 9.156 -11.068 1.00 44.78 269 VAL A C 1
ATOM 2151 O O . VAL A 1 269 ? 17.424 9.898 -11.986 1.00 44.78 269 VAL A O 1
ATOM 2154 N N . ASP A 1 270 ? 19.039 9.063 -10.616 1.00 32.03 270 ASP A N 1
ATOM 2155 C CA . ASP A 1 270 ? 20.186 9.721 -11.268 1.00 32.03 270 ASP A CA 1
ATOM 2156 C C . ASP A 1 270 ? 20.462 9.153 -12.671 1.00 32.03 270 ASP A C 1
ATOM 2158 O O . ASP A 1 270 ? 20.315 7.920 -12.864 1.00 32.03 270 ASP A O 1
#

pLDDT: mean 72.9, std 18.75, range [21.08, 96.31]